Protein AF-A0A7V6H3V6-F1 (afdb_monomer)

Foldseek 3Di:
DDDDDDDDDDDDDDDDDDPPPPPPPPQPFDKDKFKFWQFQCLLAPQEDIDIDIDIDTDSDPPDDLFVVLVVNQVVCCVPWVFRSAFPGWDDPDQQEIETAGECPGCQNVPDDPDDTDFLNDDLDSSSVNQRSLVRSVCRSVRRGNHPWYAYHHPLAWRAGPCLVVVLQQQPSIGHRPDTDPGSNVRNVPSVPDDDDDDDDDDDPSVAFPDLDQLEGEDEPDPDDPPPWADSSNLQSLCCVQPVVVVDDPPDRSRPRWGKYFYQRDWDADPNAIWGWTWIDTNPDDSTWTWTFRGHPVWRWIWTDGPVGIHTRGHSVVVVVVPPPDD

pLDDT: mean 76.59, std 19.86, range [30.89, 98.56]

Sequence (326 aa):
MRMKKHVLPILLILIISLCVCVSAALTSIGTLNLTLCADFSGAFSGGAIEEKQITMPVENEPASQSLIAFALADGLSDWTGLDFTLNDVLFPNDESIIVDWSKDSTLIAGIDDREFKEGFRFYDAVSLNWFIMDSLLSTLKRNMEVTTVYYQSEGQPVTFPNPEDMATQGLPVLPIDQPYEGSVFFLSHAGGRGEDVLDSGDGDLMGGEQIAEGVFTNSLLTSDPGDNLTPFDAASGLYNLVLKDKLVSGTDYSKEQPIFITCVNVTAIEGKECYLLSISGVFNTKAWEYAVDYDLESQIVYLISDTGNQLVGSLLDLGKGNKISE

Structure (mmCIF, N/CA/C/O backbone):
data_AF-A0A7V6H3V6-F1
#
_entry.id   AF-A0A7V6H3V6-F1
#
loop_
_atom_site.group_PDB
_atom_site.id
_atom_site.type_symbol
_atom_site.label_atom_id
_atom_site.label_alt_id
_atom_site.label_comp_id
_atom_site.label_asym_id
_atom_site.label_entity_id
_atom_site.label_seq_id
_atom_site.pdbx_PDB_ins_code
_atom_site.Cartn_x
_atom_site.Cartn_y
_atom_site.Cartn_z
_atom_site.occupancy
_atom_site.B_iso_or_equiv
_atom_site.auth_seq_id
_atom_site.auth_comp_id
_atom_site.auth_asym_id
_atom_site.auth_atom_id
_atom_site.pdbx_PDB_model_num
ATOM 1 N N . MET A 1 1 ? -19.919 -75.109 68.162 1.00 37.97 1 MET A N 1
ATOM 2 C CA . MET A 1 1 ? -18.467 -75.384 68.281 1.00 37.97 1 MET A CA 1
ATOM 3 C C . MET A 1 1 ? -17.713 -74.391 67.395 1.00 37.97 1 MET A C 1
ATOM 5 O O . MET A 1 1 ? -18.161 -74.208 66.280 1.00 37.97 1 MET A O 1
ATOM 9 N N . ARG A 1 2 ? -16.651 -73.743 67.910 1.00 35.53 2 ARG A N 1
ATOM 10 C CA . ARG A 1 2 ? -15.619 -72.904 67.233 1.00 35.53 2 ARG A CA 1
ATOM 11 C C . ARG A 1 2 ? -15.996 -71.935 66.072 1.00 35.53 2 ARG A C 1
ATOM 13 O O . ARG A 1 2 ? -16.328 -72.343 64.972 1.00 35.53 2 ARG A O 1
ATOM 20 N N . MET A 1 3 ? -15.769 -70.640 66.346 1.00 31.02 3 MET A N 1
ATOM 21 C CA . MET A 1 3 ? -15.021 -69.610 65.566 1.00 31.02 3 MET A CA 1
ATOM 22 C C . MET A 1 3 ? -14.263 -70.081 64.291 1.00 31.02 3 MET A C 1
ATOM 24 O O . MET A 1 3 ? -13.756 -71.195 64.294 1.00 31.02 3 MET A O 1
ATOM 28 N N . LYS A 1 4 ? -13.987 -69.268 63.246 1.00 39.41 4 LYS A N 1
ATOM 29 C CA . LYS A 1 4 ? -13.965 -67.786 63.057 1.00 39.41 4 LYS A CA 1
ATOM 30 C C . LYS A 1 4 ? -13.871 -6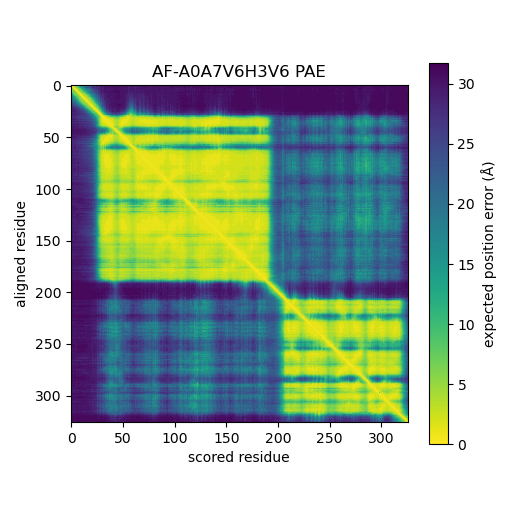7.447 61.538 1.00 39.41 4 LYS A C 1
ATOM 32 O O . LYS A 1 4 ? -13.323 -68.269 60.826 1.00 39.41 4 LYS A O 1
ATOM 37 N N . LYS A 1 5 ? -14.311 -66.230 61.138 1.00 46.06 5 LYS A N 1
ATOM 38 C CA . LYS A 1 5 ? -13.862 -65.290 60.048 1.00 46.06 5 LYS A CA 1
ATOM 39 C C . LYS A 1 5 ? -13.147 -65.867 58.794 1.00 46.06 5 LYS A C 1
ATOM 41 O O . LYS A 1 5 ? -12.274 -66.705 58.917 1.00 46.06 5 LYS A O 1
ATOM 46 N N . HIS A 1 6 ? -13.386 -65.409 57.562 1.00 42.34 6 HIS A N 1
ATOM 47 C CA . HIS A 1 6 ? -13.229 -64.058 56.963 1.00 42.34 6 HIS A CA 1
ATOM 48 C C . HIS A 1 6 ? -14.001 -64.046 55.598 1.00 42.34 6 HIS A C 1
ATOM 50 O O . HIS A 1 6 ? -14.291 -65.132 55.111 1.00 42.34 6 HIS A O 1
ATOM 56 N N . VAL A 1 7 ? -14.364 -62.959 54.885 1.00 37.62 7 VAL A N 1
ATOM 57 C CA . VAL A 1 7 ? -14.307 -61.480 55.050 1.00 37.62 7 VAL A CA 1
ATOM 58 C C . VAL A 1 7 ? -15.378 -60.816 54.134 1.00 37.62 7 VAL A C 1
ATOM 60 O O . VAL A 1 7 ? -15.992 -61.506 53.328 1.00 37.62 7 VAL A O 1
ATOM 63 N N . LEU A 1 8 ? -15.606 -59.498 54.247 1.00 38.00 8 LEU A N 1
ATOM 64 C CA . LEU A 1 8 ? -16.397 -58.640 53.329 1.00 38.00 8 LEU A CA 1
ATOM 65 C C . LEU A 1 8 ? -15.528 -57.405 52.967 1.00 38.00 8 LEU A C 1
ATOM 67 O O . LEU A 1 8 ? -14.731 -57.031 53.837 1.00 38.00 8 LEU A O 1
ATOM 71 N N . PRO A 1 9 ? -15.609 -56.781 51.765 1.00 47.34 9 PRO A N 1
ATOM 72 C CA . PRO A 1 9 ? -16.623 -55.732 51.498 1.00 47.34 9 PRO A CA 1
ATOM 73 C C . PRO A 1 9 ? -17.150 -55.663 50.021 1.00 47.34 9 PRO A C 1
ATOM 75 O O . PRO A 1 9 ? -16.504 -56.168 49.114 1.00 47.34 9 PRO A O 1
ATOM 78 N N . ILE A 1 10 ? -18.412 -55.251 49.777 1.00 42.31 10 ILE A N 1
ATOM 79 C CA . ILE A 1 10 ? -18.858 -53.947 49.183 1.00 42.31 10 ILE A CA 1
ATOM 80 C C . ILE A 1 10 ? -18.322 -53.724 47.740 1.00 42.31 10 ILE A C 1
ATOM 82 O O . ILE A 1 10 ? -17.119 -53.702 47.537 1.00 42.31 10 ILE A O 1
ATOM 86 N N . LEU A 1 11 ? -19.149 -53.562 46.694 1.00 34.12 11 LEU A N 1
ATOM 87 C CA . LEU A 1 11 ? -20.006 -52.384 46.480 1.00 34.12 11 LEU A CA 1
ATOM 88 C C . LEU A 1 11 ? -21.261 -52.674 45.634 1.00 34.12 11 LEU A C 1
ATOM 90 O O . LEU A 1 11 ? -21.186 -53.217 44.537 1.00 34.12 11 LEU A O 1
ATOM 94 N N . LEU A 1 12 ? -22.405 -52.213 46.137 1.00 41.78 12 LEU A N 1
ATOM 95 C CA . LEU A 1 12 ? -23.657 -52.028 45.406 1.00 41.78 12 LEU A CA 1
ATOM 96 C C . LEU A 1 12 ? -23.925 -50.522 45.372 1.00 41.78 12 LEU A C 1
ATOM 98 O O . LEU A 1 12 ? -23.833 -49.908 46.429 1.00 41.78 12 LEU A O 1
ATOM 102 N N . ILE A 1 13 ? -24.266 -49.947 44.215 1.00 47.94 13 ILE A N 1
ATOM 103 C CA . ILE A 1 13 ? -25.105 -48.740 44.095 1.00 47.94 13 ILE A CA 1
ATOM 104 C C . ILE A 1 13 ? -25.573 -48.587 42.642 1.00 47.94 13 ILE A C 1
ATOM 106 O O . ILE A 1 13 ? -24.802 -48.687 41.692 1.00 47.94 13 ILE A O 1
ATOM 110 N N . LEU A 1 14 ? -26.873 -48.347 42.513 1.00 42.00 14 LEU A N 1
ATOM 111 C CA . LEU A 1 14 ? -27.590 -48.004 41.295 1.00 42.00 14 LEU A CA 1
ATOM 112 C C . LEU A 1 14 ? -27.780 -46.482 41.296 1.00 42.00 14 LEU A C 1
ATOM 114 O O . LEU A 1 14 ? -28.333 -45.961 42.262 1.00 42.00 14 LEU A O 1
ATOM 118 N N . ILE A 1 15 ? -27.361 -45.775 40.242 1.00 49.91 15 ILE A N 1
ATOM 119 C CA . ILE A 1 15 ? -27.739 -44.368 40.037 1.00 49.91 15 ILE A CA 1
ATOM 120 C C . ILE A 1 15 ? -28.355 -44.197 38.654 1.00 49.91 15 ILE A C 1
ATOM 122 O O . ILE A 1 15 ? -27.778 -44.537 37.624 1.00 49.91 15 ILE A O 1
ATOM 126 N N . ILE A 1 16 ? -29.566 -43.660 38.691 1.00 44.28 16 ILE A N 1
ATOM 127 C CA . ILE A 1 16 ? -30.393 -43.254 37.565 1.00 44.28 16 ILE A CA 1
ATOM 128 C C . ILE A 1 16 ? -29.688 -42.083 36.875 1.00 44.28 16 ILE A C 1
ATOM 130 O O . ILE A 1 16 ? -29.533 -41.022 37.479 1.00 44.28 16 ILE A O 1
ATOM 134 N N . SER A 1 17 ? -29.261 -42.257 35.623 1.00 40.62 17 SER A N 1
ATOM 135 C CA . SER A 1 17 ? -28.809 -41.125 34.813 1.00 40.62 17 SER A CA 1
ATOM 136 C C . SER A 1 17 ? -30.033 -40.282 34.462 1.00 40.62 17 SER A C 1
ATOM 138 O O . SER A 1 17 ? -30.937 -40.753 33.769 1.00 40.62 17 SER A O 1
ATOM 140 N N . LEU A 1 18 ? -30.108 -39.065 35.006 1.00 40.81 18 LEU A N 1
ATOM 141 C CA . LEU A 1 18 ? -31.170 -38.131 34.656 1.00 40.81 18 LEU A CA 1
ATOM 142 C C . LEU A 1 18 ? -31.050 -37.768 33.173 1.00 40.81 18 LEU A C 1
ATOM 144 O O . LEU A 1 18 ? -29.992 -37.322 32.729 1.00 40.81 18 LEU A O 1
ATOM 148 N N . CYS A 1 19 ? -32.178 -37.801 32.461 1.00 37.25 19 CYS A N 1
ATOM 149 C CA . CYS A 1 19 ? -32.398 -36.895 31.340 1.00 37.25 19 CYS A CA 1
ATOM 150 C C . CYS A 1 19 ? -32.406 -35.454 31.869 1.00 37.25 19 CYS A C 1
ATOM 152 O O . CYS A 1 19 ? -33.461 -34.852 32.063 1.00 37.25 19 CYS A O 1
ATOM 154 N N . VAL A 1 20 ? -31.221 -34.895 32.109 1.00 36.75 20 VAL A N 1
ATOM 155 C CA . VAL A 1 20 ? -31.057 -33.449 32.072 1.00 36.75 20 VAL A CA 1
ATOM 156 C C . VAL A 1 20 ? -31.153 -33.089 30.601 1.00 36.75 20 VAL A C 1
ATOM 158 O O . VAL A 1 20 ? -30.226 -33.333 29.831 1.00 36.75 20 VAL A O 1
ATOM 161 N N . CYS A 1 21 ? -32.294 -32.526 30.209 1.00 37.41 21 CYS A N 1
ATOM 162 C CA . CYS A 1 21 ? -32.370 -31.730 28.998 1.00 37.41 21 CYS A CA 1
ATOM 163 C C . CYS A 1 21 ? -31.460 -30.519 29.216 1.00 37.41 21 CYS A C 1
ATOM 165 O O . CYS A 1 21 ? -31.914 -29.465 29.658 1.00 37.41 21 CYS A O 1
ATOM 167 N N . VAL A 1 22 ? -30.161 -30.691 28.960 1.00 38.91 22 VAL A N 1
ATOM 168 C CA . VAL A 1 22 ? -29.280 -29.561 28.707 1.00 38.91 22 VAL A CA 1
ATOM 169 C C . VAL A 1 22 ? -29.825 -28.964 27.429 1.00 38.91 22 VAL A C 1
ATOM 171 O O . VAL A 1 22 ? -29.617 -29.500 26.342 1.00 38.91 22 VAL A O 1
ATOM 174 N N . SER A 1 23 ? -30.600 -27.895 27.587 1.00 40.56 23 SER A N 1
ATOM 175 C CA . SER A 1 23 ? -30.906 -26.994 26.498 1.00 40.56 23 SER A CA 1
ATOM 176 C C . SER A 1 23 ? -29.567 -26.593 25.904 1.00 40.56 23 SER A C 1
ATOM 178 O O . SER A 1 23 ? -28.849 -25.781 26.488 1.00 40.56 23 SER A O 1
ATOM 180 N N . ALA A 1 24 ? -29.225 -27.180 24.759 1.00 37.75 24 ALA A N 1
ATOM 181 C CA . ALA A 1 24 ? -28.321 -26.542 23.834 1.00 37.75 24 ALA A CA 1
ATOM 182 C C . ALA A 1 24 ? -29.026 -25.243 23.448 1.00 37.75 24 ALA A C 1
ATOM 184 O O . ALA A 1 24 ? -29.863 -25.213 22.546 1.00 37.75 24 ALA A O 1
ATOM 185 N N . ALA A 1 25 ? -28.751 -24.186 24.212 1.00 39.94 25 ALA A N 1
ATOM 186 C CA . ALA A 1 25 ? -28.879 -22.850 23.696 1.00 39.94 25 ALA A CA 1
ATOM 187 C C . ALA A 1 25 ? -27.997 -22.858 22.453 1.00 39.94 25 ALA A C 1
ATOM 189 O O . ALA A 1 25 ? -26.774 -22.927 22.564 1.00 39.94 25 ALA A O 1
ATOM 190 N N . LEU A 1 26 ? -28.629 -22.884 21.277 1.00 39.50 26 LEU A N 1
ATOM 191 C CA . LEU A 1 26 ? -27.963 -22.393 20.090 1.00 39.50 26 LEU A CA 1
ATOM 192 C C . LEU A 1 26 ? -27.611 -20.954 20.449 1.00 39.50 26 LEU A C 1
ATOM 194 O O . LEU A 1 26 ? -28.493 -20.094 20.489 1.00 39.50 26 LEU A O 1
ATOM 198 N N . THR A 1 27 ? -26.343 -20.719 20.779 1.00 46.56 27 THR A N 1
ATOM 199 C CA . THR A 1 27 ? -25.765 -19.396 20.630 1.00 46.56 27 THR A CA 1
ATOM 200 C C . THR A 1 27 ? -26.068 -19.004 19.195 1.00 46.56 27 THR A C 1
ATOM 202 O O . THR A 1 27 ? -25.685 -19.694 18.248 1.00 46.56 27 THR A O 1
ATOM 205 N N . SER A 1 28 ? -26.886 -17.966 19.043 1.00 46.38 28 SER A N 1
ATOM 206 C CA . SER A 1 28 ? -27.110 -17.358 17.744 1.00 46.38 28 SER A CA 1
ATOM 207 C C . SER A 1 28 ? -25.763 -16.798 17.330 1.00 46.38 28 SER A C 1
ATOM 209 O O . SER A 1 28 ? -25.375 -15.753 17.841 1.00 46.38 28 SER A O 1
ATOM 211 N N . ILE A 1 29 ? -25.036 -17.526 16.479 1.00 59.72 29 ILE A N 1
ATOM 212 C CA . ILE A 1 29 ? -23.793 -17.035 15.892 1.00 59.72 29 ILE A CA 1
ATOM 213 C C . ILE A 1 29 ? -24.195 -15.823 15.058 1.00 59.72 29 ILE A C 1
ATOM 215 O O . ILE A 1 29 ? -24.782 -15.967 13.983 1.00 59.72 29 ILE A O 1
ATOM 21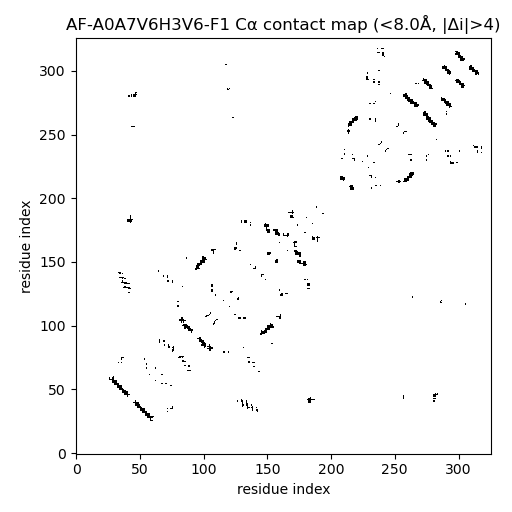9 N N . GLY A 1 30 ? -23.951 -14.638 15.611 1.00 76.50 30 GLY A N 1
ATOM 220 C CA . GLY A 1 30 ? -24.086 -13.389 14.887 1.00 76.50 30 GLY A CA 1
ATOM 221 C C . GLY A 1 30 ? -23.039 -13.349 13.781 1.00 76.50 30 GLY A C 1
ATOM 222 O O . GLY A 1 30 ? -22.012 -14.029 13.841 1.00 76.50 30 GLY A O 1
ATOM 223 N N . THR A 1 31 ? -23.287 -12.553 12.753 1.00 87.31 31 THR A N 1
ATOM 224 C CA . THR A 1 31 ? -22.321 -12.340 11.674 1.00 87.31 31 THR A CA 1
ATOM 225 C C . THR A 1 31 ? -22.177 -10.853 11.444 1.00 87.31 31 THR A C 1
ATOM 227 O O . THR A 1 31 ? -23.148 -10.199 11.059 1.00 87.31 31 THR A O 1
ATOM 230 N N . LEU A 1 32 ? -20.976 -10.331 11.667 1.00 90.88 32 LEU A N 1
ATOM 231 C CA . LEU A 1 32 ? -20.648 -8.942 11.385 1.00 90.88 32 LEU A CA 1
ATOM 232 C C . LEU A 1 32 ? -20.067 -8.855 9.973 1.00 90.88 32 LEU A C 1
ATOM 234 O O . LEU A 1 32 ? -19.110 -9.560 9.656 1.00 90.88 32 LEU A O 1
ATOM 238 N N . ASN A 1 33 ? -20.647 -8.006 9.127 1.00 94.31 33 ASN A N 1
ATOM 239 C CA . ASN A 1 33 ? -20.065 -7.691 7.824 1.00 94.31 33 ASN A CA 1
ATOM 240 C C . ASN A 1 33 ? -19.056 -6.559 7.997 1.00 94.31 33 ASN A C 1
ATOM 242 O O . ASN A 1 33 ? -19.368 -5.557 8.639 1.00 94.31 33 ASN A O 1
ATOM 246 N N . LEU A 1 34 ? -17.869 -6.744 7.431 1.00 97.00 34 LEU A N 1
ATOM 247 C CA . LEU A 1 34 ? -16.740 -5.832 7.539 1.00 97.00 34 LEU A CA 1
ATOM 248 C C . LEU A 1 34 ? -16.197 -5.509 6.142 1.00 97.00 34 LEU A C 1
ATOM 250 O O . LEU A 1 34 ? -16.163 -6.369 5.263 1.00 97.00 34 LEU A O 1
ATOM 254 N N . THR A 1 35 ? -15.754 -4.272 5.949 1.00 98.00 35 THR A N 1
ATOM 255 C CA . THR A 1 35 ? -15.224 -3.739 4.688 1.00 98.00 35 THR A CA 1
ATOM 256 C C . THR A 1 35 ? -13.712 -3.601 4.783 1.00 98.00 35 THR A C 1
ATOM 258 O O . THR A 1 35 ? -13.223 -2.707 5.463 1.00 98.00 35 THR A O 1
ATOM 261 N N . LEU A 1 36 ? -12.963 -4.460 4.105 1.00 98.31 36 LEU A N 1
ATOM 262 C CA . LEU A 1 36 ? -11.526 -4.274 3.928 1.00 98.31 36 LEU A CA 1
ATOM 263 C C . LEU A 1 36 ? -11.279 -3.219 2.848 1.00 98.31 36 LEU A C 1
ATOM 265 O O . LEU A 1 36 ? -11.956 -3.243 1.819 1.00 98.31 36 LEU A O 1
ATOM 269 N N . CYS A 1 37 ? -10.291 -2.357 3.059 1.00 96.31 37 CYS A N 1
ATOM 270 C CA . CYS A 1 37 ? -9.842 -1.339 2.115 1.00 96.31 37 CYS A CA 1
ATOM 271 C C . CYS A 1 37 ? -8.389 -1.632 1.720 1.00 96.31 37 CYS A C 1
ATOM 273 O O . CYS A 1 37 ? -7.517 -1.648 2.584 1.00 96.31 37 CYS A O 1
ATOM 275 N N . ALA A 1 38 ? -8.137 -1.857 0.432 1.00 92.31 38 ALA A N 1
ATOM 276 C CA . ALA A 1 38 ? -6.794 -1.869 -0.137 1.00 92.31 38 ALA A CA 1
ATOM 277 C C . ALA A 1 38 ? -6.531 -0.481 -0.725 1.00 92.31 38 ALA A C 1
ATOM 279 O O . ALA A 1 38 ? -7.166 -0.089 -1.706 1.00 92.31 38 ALA A O 1
ATOM 280 N N . ASP A 1 39 ? -5.656 0.276 -0.072 1.00 88.75 39 ASP A N 1
ATOM 281 C CA . ASP A 1 39 ? -5.467 1.703 -0.305 1.00 88.75 39 ASP A CA 1
ATOM 282 C C . ASP A 1 39 ? -4.180 1.954 -1.098 1.00 88.75 39 ASP A C 1
ATOM 284 O O . ASP A 1 39 ? -3.069 1.900 -0.573 1.00 88.75 39 ASP A O 1
ATOM 288 N N . PHE A 1 40 ? -4.340 2.207 -2.396 1.00 80.44 40 PHE A N 1
ATOM 289 C CA . PHE A 1 40 ? -3.254 2.527 -3.318 1.00 80.44 40 PHE A CA 1
ATOM 290 C C . PHE A 1 40 ? -3.076 4.047 -3.483 1.00 80.44 40 PHE A C 1
ATOM 292 O O . PHE A 1 40 ? -2.575 4.494 -4.516 1.00 80.44 40 PHE A O 1
ATOM 299 N N . SER A 1 41 ? -3.505 4.862 -2.506 1.00 71.88 41 SER A N 1
ATOM 300 C CA . SER A 1 41 ? -3.259 6.312 -2.519 1.00 71.88 41 SER A CA 1
ATOM 301 C C . SER A 1 41 ? -1.769 6.634 -2.586 1.00 71.88 41 SER A C 1
ATOM 303 O O . SER A 1 41 ? -1.381 7.467 -3.403 1.00 71.88 41 SER A O 1
ATOM 305 N N . GLY A 1 42 ? -0.925 5.942 -1.810 1.00 61.09 42 GLY A N 1
ATOM 306 C CA . GLY A 1 42 ? 0.534 5.966 -1.978 1.00 61.09 42 GLY A CA 1
ATOM 307 C C . GLY A 1 42 ? 1.119 7.381 -1.953 1.00 61.09 42 GLY A C 1
ATOM 308 O O . GLY A 1 42 ? 1.954 7.719 -2.785 1.00 61.09 42 GLY A O 1
ATOM 309 N N . ALA A 1 43 ? 0.628 8.205 -1.026 1.00 58.03 43 ALA A N 1
ATOM 310 C CA . ALA A 1 43 ? 0.877 9.635 -0.864 1.00 58.03 43 ALA A CA 1
ATOM 311 C C . ALA A 1 43 ? 0.212 10.601 -1.874 1.00 58.03 43 ALA A C 1
ATOM 313 O O . ALA A 1 43 ? 0.430 11.811 -1.794 1.00 58.03 43 ALA A O 1
ATOM 314 N N . PHE A 1 44 ? -0.693 10.123 -2.736 1.00 55.22 44 PHE A N 1
ATOM 315 C CA . PHE A 1 44 ? -1.488 10.944 -3.660 1.00 55.22 44 PHE A CA 1
ATOM 316 C C . PHE A 1 44 ? -2.983 10.957 -3.305 1.00 55.22 44 PHE A C 1
ATOM 318 O O . PHE A 1 44 ? -3.633 9.920 -3.194 1.00 55.22 44 PHE A O 1
ATOM 325 N N . SER A 1 45 ? -3.577 12.153 -3.234 1.00 47.81 45 SER A N 1
ATOM 326 C CA . SER A 1 45 ? -4.987 12.387 -2.855 1.00 47.81 45 SER A CA 1
ATOM 327 C C . SER A 1 45 ? -6.045 11.858 -3.843 1.00 47.81 45 SER A C 1
ATOM 329 O O . SER A 1 45 ? -7.240 12.049 -3.619 1.00 47.81 45 SER A O 1
ATOM 331 N N . GLY A 1 46 ? -5.623 11.220 -4.939 1.00 47.66 46 GLY A N 1
ATOM 332 C CA . GLY A 1 46 ? -6.488 10.659 -5.982 1.00 47.66 46 GLY A CA 1
ATOM 333 C C . GLY A 1 46 ? -6.230 9.188 -6.316 1.00 47.66 46 GLY A C 1
ATOM 334 O O . GLY A 1 46 ? -6.782 8.708 -7.306 1.00 47.66 46 GLY A O 1
ATOM 335 N N . GLY A 1 47 ? -5.384 8.477 -5.560 1.00 55.22 47 GLY A N 1
ATOM 336 C CA . GLY A 1 47 ? -5.166 7.045 -5.795 1.00 55.22 47 GLY A CA 1
ATOM 337 C C . GLY A 1 47 ? -6.378 6.186 -5.412 1.00 55.22 47 GLY A C 1
ATOM 338 O O . GLY A 1 47 ? -7.327 6.643 -4.771 1.00 55.22 47 GLY A O 1
ATOM 339 N N . ALA A 1 48 ? -6.382 4.939 -5.878 1.00 69.19 48 ALA A N 1
ATOM 340 C CA . ALA A 1 48 ? -7.553 4.075 -5.790 1.00 69.19 48 ALA A CA 1
ATOM 341 C C . ALA A 1 48 ? -7.653 3.363 -4.436 1.00 69.19 48 ALA A C 1
ATOM 343 O O . ALA A 1 48 ? -6.691 2.751 -3.980 1.00 69.19 48 ALA A O 1
ATOM 344 N N . ILE A 1 49 ? -8.853 3.363 -3.853 1.00 82.56 49 ILE A N 1
ATOM 345 C CA . ILE A 1 49 ? -9.213 2.458 -2.759 1.00 82.56 49 ILE A CA 1
ATOM 346 C C . ILE A 1 49 ? -10.083 1.350 -3.353 1.00 82.56 49 ILE A C 1
ATOM 348 O O . ILE A 1 49 ? -11.191 1.612 -3.829 1.00 82.56 49 ILE A O 1
ATOM 352 N N . GLU A 1 50 ? -9.587 0.115 -3.338 1.00 87.50 50 GLU A N 1
ATOM 353 C CA . GLU A 1 50 ? -10.410 -1.064 -3.612 1.00 87.50 50 GLU A CA 1
ATOM 354 C C . GLU A 1 50 ? -11.061 -1.547 -2.310 1.00 87.50 50 GLU A C 1
ATOM 356 O O . GLU A 1 50 ? -10.447 -1.510 -1.243 1.00 87.50 50 GLU A O 1
ATOM 361 N N . GLU A 1 51 ? -12.303 -2.037 -2.380 1.00 93.75 51 GLU A N 1
ATOM 362 C CA . GLU A 1 51 ? -13.037 -2.519 -1.204 1.00 93.75 51 GLU A CA 1
ATOM 363 C C . GLU A 1 51 ? -13.482 -3.974 -1.350 1.00 93.75 51 GLU A C 1
ATOM 365 O O . GLU A 1 51 ? -14.025 -4.382 -2.381 1.00 93.75 51 GLU A O 1
ATOM 370 N N . LYS A 1 52 ? -13.325 -4.751 -0.275 1.00 94.88 52 LYS A N 1
ATOM 371 C CA . LYS A 1 52 ? -13.740 -6.154 -0.205 1.00 94.88 52 LYS A CA 1
ATOM 372 C C . LYS A 1 52 ? -14.531 -6.419 1.068 1.00 94.88 52 LYS A C 1
ATOM 374 O O . LYS A 1 52 ? -14.049 -6.200 2.173 1.00 94.88 52 LYS A O 1
ATOM 379 N N . GLN A 1 53 ? -15.741 -6.946 0.913 1.00 97.44 53 GLN A N 1
ATOM 380 C CA . GLN A 1 53 ? -16.554 -7.382 2.046 1.00 97.44 53 GLN A CA 1
ATOM 381 C C . GLN A 1 53 ? -16.061 -8.735 2.576 1.00 97.44 53 GLN A C 1
ATOM 383 O O . GLN A 1 53 ? -15.845 -9.668 1.798 1.00 97.44 53 GLN A O 1
ATOM 388 N N . ILE A 1 54 ? -15.942 -8.848 3.896 1.00 95.81 54 ILE A N 1
ATOM 389 C CA . ILE A 1 54 ? -15.760 -10.106 4.626 1.00 95.81 54 ILE A CA 1
ATOM 390 C C . ILE A 1 54 ? -16.838 -10.244 5.705 1.00 95.81 54 ILE A C 1
ATOM 392 O O . ILE A 1 54 ? -17.530 -9.284 6.049 1.00 95.81 54 ILE A O 1
ATOM 396 N N . THR A 1 55 ? -16.968 -11.444 6.264 1.00 93.88 55 THR A N 1
ATOM 397 C CA . THR A 1 55 ? -17.929 -11.729 7.330 1.00 93.88 55 THR A CA 1
ATOM 398 C C . THR A 1 55 ? -17.208 -12.378 8.504 1.00 93.88 55 THR A C 1
ATOM 400 O O . THR A 1 55 ? -16.652 -13.465 8.364 1.00 93.88 55 THR A O 1
ATOM 403 N N . MET A 1 56 ? -17.248 -11.728 9.667 1.00 91.19 56 MET A N 1
ATOM 404 C CA . MET A 1 56 ? -16.700 -12.248 10.918 1.00 91.19 56 MET A CA 1
ATOM 405 C C . MET A 1 56 ? -17.805 -12.961 11.722 1.00 91.19 56 MET A C 1
ATOM 407 O O . MET A 1 56 ? -18.866 -12.364 11.947 1.00 91.19 56 MET A O 1
ATOM 411 N N . PRO A 1 57 ? -17.600 -14.212 12.177 1.00 87.31 57 PRO A N 1
ATOM 412 C CA . PRO A 1 57 ? -18.517 -14.869 13.102 1.00 87.31 57 PRO A CA 1
ATOM 413 C C . PRO A 1 57 ? -18.409 -14.246 14.501 1.00 87.31 57 PRO A C 1
ATOM 415 O O . PRO A 1 57 ? -17.3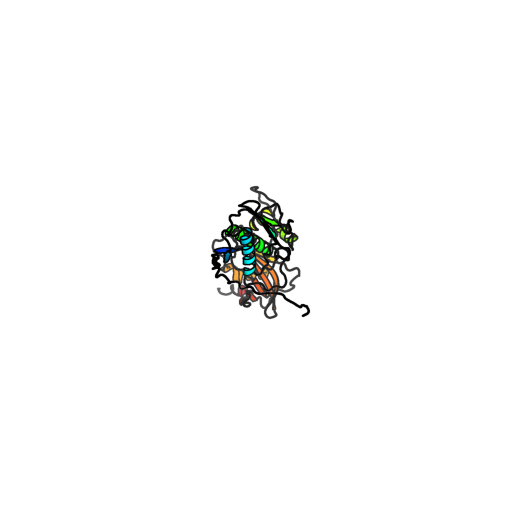18 -13.957 14.986 1.00 87.31 57 PRO A O 1
ATOM 418 N N . VAL A 1 58 ? -19.547 -14.065 15.167 1.00 86.25 58 VAL A N 1
ATOM 419 C CA . VAL A 1 58 ? -19.651 -13.434 16.486 1.00 86.25 58 VAL A CA 1
ATOM 420 C C . VAL A 1 58 ? -20.320 -14.405 17.455 1.00 86.25 58 VAL A C 1
ATOM 422 O O . VAL A 1 58 ? -21.489 -14.753 17.294 1.00 86.25 58 VAL A O 1
ATOM 425 N N . GLU A 1 59 ? -19.586 -14.847 18.479 1.00 78.50 59 GLU A N 1
ATOM 426 C CA . GLU A 1 59 ? -20.127 -15.756 19.503 1.00 78.50 59 GLU A CA 1
ATOM 427 C C . GLU A 1 59 ? -21.040 -15.048 20.519 1.00 78.50 59 GLU A C 1
ATOM 429 O O . GLU A 1 59 ? -21.957 -15.669 21.055 1.00 78.50 59 GLU A O 1
ATOM 434 N N . ASN A 1 60 ? -20.794 -13.758 20.786 1.00 74.62 60 ASN A N 1
ATOM 435 C CA . ASN A 1 60 ? -21.559 -12.923 21.714 1.00 74.62 60 ASN A CA 1
ATOM 436 C C . ASN A 1 60 ? -21.667 -11.493 21.165 1.00 74.62 60 ASN A C 1
ATOM 438 O O . ASN A 1 60 ? -20.652 -10.908 20.792 1.00 74.62 60 ASN A O 1
ATOM 442 N N . GLU A 1 61 ? -22.871 -10.917 21.146 1.00 73.69 61 GLU A N 1
ATOM 443 C CA . GLU A 1 61 ? -23.088 -9.522 20.742 1.00 73.69 61 GLU A CA 1
ATOM 444 C C . GLU A 1 61 ? -23.104 -8.569 21.959 1.00 73.69 61 GLU A C 1
ATOM 446 O O . GLU A 1 61 ? -23.734 -8.896 22.971 1.00 73.69 61 GLU A O 1
ATOM 451 N N . PRO A 1 62 ? -22.484 -7.374 21.869 1.00 77.19 62 PRO A N 1
ATOM 452 C CA . PRO A 1 62 ? -21.618 -6.913 20.780 1.00 77.19 62 PRO A CA 1
ATOM 453 C C . PRO A 1 62 ? -20.236 -7.591 20.812 1.00 77.19 62 PRO A C 1
ATOM 455 O O . PRO A 1 62 ? -19.713 -7.905 21.883 1.00 77.19 62 PRO A O 1
ATOM 458 N N . ALA A 1 63 ? -19.623 -7.769 19.638 1.00 84.00 63 ALA A N 1
ATOM 459 C CA . ALA A 1 63 ? -18.218 -8.167 19.543 1.00 84.00 63 ALA A CA 1
ATOM 460 C C . ALA A 1 63 ? -17.310 -7.082 20.154 1.00 84.00 63 ALA A C 1
ATOM 462 O O . ALA A 1 63 ? -17.623 -5.892 20.075 1.00 84.00 63 ALA A O 1
ATOM 463 N N . SER A 1 64 ? -16.178 -7.468 20.751 1.00 91.25 64 SER A N 1
ATOM 464 C CA . SER A 1 64 ? -15.216 -6.487 21.266 1.00 91.25 64 SER A CA 1
ATOM 465 C C . SER A 1 64 ? -14.506 -5.759 20.121 1.00 91.25 64 SER A C 1
ATOM 467 O O . SER A 1 64 ? -14.188 -6.357 19.092 1.00 91.25 64 SER A O 1
ATOM 469 N N . GLN A 1 65 ? -14.213 -4.470 20.316 1.00 93.75 65 GLN A N 1
ATOM 470 C CA . GLN A 1 65 ? -13.498 -3.651 19.330 1.00 93.75 65 GLN A CA 1
ATOM 471 C C . GLN A 1 65 ? -12.139 -4.262 18.952 1.00 93.75 65 GLN A C 1
ATOM 473 O O . GLN A 1 65 ? -11.809 -4.315 17.772 1.00 93.75 65 GLN A O 1
ATOM 478 N N . SER A 1 66 ? -11.398 -4.815 19.921 1.00 95.44 66 SER A N 1
ATOM 479 C CA . SER A 1 66 ? -10.134 -5.510 19.650 1.00 95.44 66 SER A CA 1
ATOM 480 C C . SER A 1 66 ? -10.312 -6.718 18.724 1.00 95.44 66 SER A C 1
ATOM 482 O O . SER A 1 66 ? -9.543 -6.869 17.783 1.00 95.44 66 SER A O 1
ATOM 484 N N . LEU A 1 67 ? -11.345 -7.548 18.933 1.00 95.06 67 LEU A N 1
ATOM 485 C CA . LEU A 1 67 ? -11.617 -8.707 18.071 1.00 95.06 67 LEU A CA 1
ATOM 486 C C . LEU A 1 67 ? -11.941 -8.278 16.633 1.00 95.06 67 LEU A C 1
ATOM 488 O O . LEU A 1 67 ? -11.478 -8.916 15.691 1.00 95.06 67 LEU A O 1
ATOM 492 N N . ILE A 1 68 ? -12.692 -7.184 16.469 1.00 95.88 68 ILE A N 1
ATOM 493 C CA . ILE A 1 68 ? -12.974 -6.594 15.154 1.00 95.88 68 ILE A CA 1
ATOM 494 C C . ILE A 1 68 ? -11.669 -6.132 14.493 1.00 95.88 68 ILE A C 1
ATOM 496 O O . ILE A 1 68 ? -11.411 -6.504 13.354 1.00 95.88 68 ILE A O 1
ATOM 500 N N . ALA A 1 69 ? -10.827 -5.373 15.198 1.00 97.56 69 ALA A N 1
ATOM 501 C CA . ALA A 1 69 ? -9.571 -4.858 14.651 1.00 97.56 69 ALA A CA 1
ATOM 502 C C . ALA A 1 69 ? -8.591 -5.975 14.234 1.00 97.56 69 ALA A C 1
ATOM 504 O O . ALA A 1 69 ? -8.012 -5.889 13.152 1.00 97.56 69 ALA A O 1
ATOM 505 N N . PHE A 1 70 ? -8.468 -7.053 15.020 1.00 97.88 70 PHE A N 1
ATOM 506 C CA . PHE A 1 70 ? -7.696 -8.235 14.613 1.00 97.88 70 PHE A CA 1
ATOM 507 C C . PHE A 1 70 ? 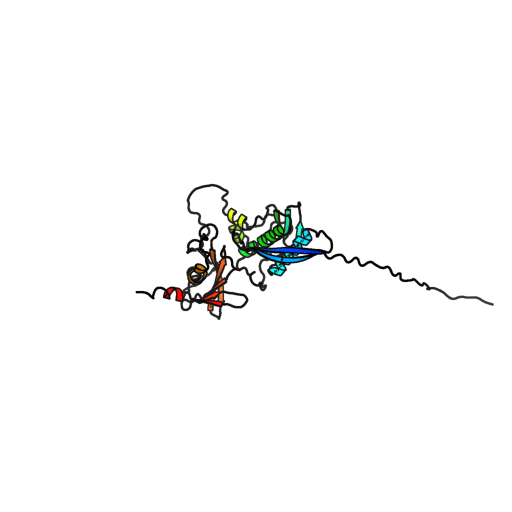-8.285 -8.906 13.364 1.00 97.88 70 PHE A C 1
ATOM 509 O O . PHE A 1 70 ? -7.559 -9.131 12.404 1.00 97.88 70 PHE A O 1
ATOM 516 N N . ALA A 1 71 ? -9.600 -9.142 13.311 1.00 97.06 71 ALA A N 1
ATOM 517 C CA . ALA A 1 71 ? -10.236 -9.766 12.146 1.00 97.06 71 ALA A CA 1
ATOM 518 C C . ALA A 1 71 ? -10.146 -8.916 10.862 1.00 97.06 71 ALA A C 1
ATOM 520 O O . ALA A 1 71 ? -10.147 -9.459 9.756 1.00 97.06 71 ALA A O 1
ATOM 521 N N . LEU A 1 72 ? -10.061 -7.587 10.990 1.00 98.56 72 LEU A N 1
ATOM 522 C CA . LEU A 1 72 ? -9.784 -6.679 9.875 1.00 98.56 72 LEU A CA 1
ATOM 523 C C . LEU A 1 72 ? -8.344 -6.835 9.364 1.00 98.56 72 LEU A C 1
ATOM 525 O O . LEU A 1 72 ? -8.137 -6.909 8.154 1.00 98.56 72 LEU A O 1
ATOM 529 N N . ALA A 1 73 ? -7.365 -6.928 10.265 1.00 98.56 73 ALA A N 1
ATOM 530 C CA . ALA A 1 73 ? -5.958 -7.123 9.920 1.00 98.56 73 ALA A CA 1
ATOM 531 C C . ALA A 1 73 ? -5.690 -8.524 9.325 1.00 98.56 73 ALA A C 1
ATOM 533 O O . ALA A 1 73 ? -5.078 -8.647 8.261 1.00 98.56 73 ALA A O 1
ATOM 534 N N . ASP A 1 74 ? -6.252 -9.577 9.925 1.00 98.19 74 ASP A N 1
ATOM 535 C CA . ASP A 1 74 ? -6.248 -10.935 9.367 1.00 98.19 74 ASP A CA 1
ATOM 536 C C . ASP A 1 74 ? -6.896 -10.948 7.972 1.00 98.19 74 ASP A C 1
ATOM 538 O O . ASP A 1 74 ? -6.342 -11.498 7.021 1.00 98.19 74 ASP A O 1
ATOM 542 N N . GLY A 1 75 ? -8.035 -10.263 7.810 1.00 97.88 75 GLY A N 1
ATOM 543 C CA . GLY A 1 75 ? -8.733 -10.132 6.532 1.00 97.88 75 GLY A CA 1
ATOM 544 C C . GLY A 1 75 ? -7.912 -9.431 5.444 1.00 97.88 75 GLY A C 1
ATOM 545 O O . GLY A 1 75 ? -7.920 -9.876 4.290 1.00 97.88 75 GLY A O 1
ATOM 546 N N . LEU A 1 76 ? -7.186 -8.361 5.792 1.00 98.19 76 LEU A N 1
ATOM 547 C CA . LEU A 1 76 ? -6.238 -7.698 4.888 1.00 98.19 76 LEU A CA 1
ATOM 548 C C . LEU A 1 76 ? -5.099 -8.643 4.491 1.00 98.19 76 LEU A C 1
ATOM 550 O O . LEU A 1 76 ? -4.745 -8.698 3.312 1.00 98.19 76 LEU A O 1
ATOM 554 N N . SER A 1 77 ? -4.590 -9.450 5.422 1.00 97.31 77 SER A N 1
ATOM 555 C CA . SER A 1 77 ? -3.540 -10.440 5.143 1.00 97.31 77 SER A CA 1
ATOM 556 C C . SER A 1 77 ? -4.029 -11.549 4.198 1.00 97.31 77 SER A C 1
ATOM 558 O O . SER A 1 77 ? -3.423 -11.844 3.159 1.00 97.31 77 SER A O 1
ATOM 560 N N . ASP A 1 78 ? -5.212 -12.097 4.476 1.00 96.00 78 ASP A N 1
ATOM 561 C CA . ASP A 1 78 ? -5.885 -13.092 3.639 1.00 96.00 78 ASP A CA 1
ATOM 562 C C . ASP A 1 78 ? -6.207 -12.564 2.235 1.00 96.00 78 ASP A C 1
ATOM 564 O O . ASP A 1 78 ? -6.173 -13.321 1.257 1.00 96.00 78 ASP A O 1
ATOM 568 N N . TRP A 1 79 ? -6.488 -11.268 2.090 1.00 94.94 79 TRP A N 1
ATOM 569 C CA . TRP A 1 79 ? -6.727 -10.657 0.786 1.00 94.94 79 TRP A CA 1
ATOM 570 C C . TRP A 1 79 ? -5.432 -10.371 0.018 1.00 94.94 79 TRP A C 1
ATOM 572 O O . TRP A 1 79 ? -5.311 -10.816 -1.122 1.00 94.94 79 TRP A O 1
ATOM 582 N N . THR A 1 80 ? -4.476 -9.680 0.636 1.00 93.19 80 THR A N 1
ATOM 583 C CA . THR A 1 80 ? -3.292 -9.117 -0.038 1.00 93.19 80 THR A CA 1
ATOM 584 C C . THR A 1 80 ? -2.121 -10.097 -0.137 1.00 93.19 80 THR A C 1
ATOM 586 O O . THR A 1 80 ? -1.391 -10.088 -1.122 1.00 93.19 80 THR A O 1
ATOM 589 N N . GLY A 1 81 ? -1.959 -10.996 0.843 1.00 92.88 81 GLY A N 1
ATOM 590 C CA . GLY A 1 81 ? -0.765 -11.846 0.974 1.00 92.88 81 GLY A CA 1
ATOM 591 C C . GLY A 1 81 ? 0.427 -11.157 1.652 1.00 92.88 81 GLY A C 1
ATOM 592 O O . GLY A 1 81 ? 1.502 -11.751 1.737 1.00 92.88 81 GLY A O 1
ATOM 593 N N . LEU A 1 82 ? 0.237 -9.929 2.139 1.00 95.06 82 LEU A N 1
ATOM 594 C CA . LEU A 1 82 ? 1.162 -9.228 3.027 1.00 95.06 82 LEU A CA 1
ATOM 595 C C . LEU A 1 82 ? 0.733 -9.477 4.477 1.00 95.06 82 LEU A C 1
ATOM 597 O O . LEU A 1 82 ? -0.457 -9.618 4.743 1.00 95.06 82 LEU A O 1
ATOM 601 N N . ASP A 1 83 ? 1.668 -9.505 5.418 1.00 96.56 83 ASP A N 1
ATOM 602 C CA . ASP A 1 83 ? 1.367 -9.852 6.807 1.00 96.56 83 ASP A CA 1
ATOM 603 C C . ASP A 1 83 ? 1.012 -8.596 7.607 1.00 96.56 83 ASP A C 1
ATOM 605 O O . ASP A 1 83 ? 1.895 -7.867 8.071 1.00 96.56 83 ASP A O 1
ATOM 609 N N . PHE A 1 84 ? -0.285 -8.355 7.816 1.00 98.00 84 PHE A N 1
ATOM 610 C CA . PHE A 1 84 ? -0.794 -7.296 8.695 1.00 98.00 84 PHE A CA 1
ATOM 611 C C . PHE A 1 84 ? -0.796 -7.750 10.171 1.00 98.00 84 PHE A C 1
ATOM 613 O O . PHE A 1 84 ? -1.755 -7.543 10.909 1.00 98.00 84 PHE A O 1
ATOM 620 N N . THR A 1 85 ? 0.270 -8.420 10.613 1.00 97.12 85 THR A N 1
ATOM 621 C CA . THR A 1 85 ? 0.327 -9.075 11.928 1.00 97.12 85 THR A CA 1
ATOM 622 C C . THR A 1 85 ? 0.403 -8.057 13.067 1.00 97.12 85 THR A C 1
ATOM 624 O O . THR A 1 85 ? 1.368 -7.297 13.175 1.00 97.12 85 THR A O 1
ATOM 627 N N . LEU A 1 86 ? -0.582 -8.085 13.967 1.00 98.38 86 LEU A N 1
ATOM 628 C CA . LEU A 1 86 ? -0.659 -7.222 15.149 1.00 98.38 86 LEU A CA 1
ATOM 629 C C . LEU A 1 86 ? -0.372 -8.022 16.431 1.00 98.38 86 LEU A C 1
ATOM 631 O O . LEU A 1 86 ? -0.825 -9.156 16.571 1.00 98.38 86 LEU A O 1
ATOM 635 N N . ASN A 1 87 ? 0.345 -7.421 17.380 1.00 97.69 87 ASN A N 1
ATOM 636 C CA . ASN A 1 87 ? 0.536 -7.961 18.729 1.00 97.69 87 ASN A CA 1
ATOM 637 C C . ASN A 1 87 ? -0.670 -7.658 19.632 1.00 97.69 87 ASN A C 1
ATOM 639 O O . ASN A 1 87 ? -1.136 -8.530 20.364 1.00 97.69 87 ASN A O 1
ATOM 643 N N . ASP A 1 88 ? -1.132 -6.403 19.615 1.00 97.81 88 ASP A N 1
ATOM 644 C CA . ASP A 1 88 ? -2.216 -5.892 20.459 1.00 97.81 88 ASP A CA 1
ATOM 645 C C . ASP A 1 88 ? -2.876 -4.652 19.830 1.00 97.81 88 ASP A C 1
ATOM 647 O O . ASP A 1 88 ? -2.312 -3.995 18.949 1.00 97.81 88 ASP A O 1
ATOM 651 N N . VAL A 1 89 ? -4.074 -4.318 20.307 1.00 97.44 89 VAL A N 1
ATOM 652 C CA . VAL A 1 89 ? -4.823 -3.114 19.938 1.00 97.44 89 VAL A CA 1
ATOM 653 C C . VAL A 1 89 ? -5.499 -2.512 21.170 1.00 97.44 89 VAL A C 1
ATOM 655 O O . VAL A 1 89 ? -6.326 -3.144 21.835 1.00 97.44 89 VAL A O 1
ATOM 658 N N . LEU A 1 90 ? -5.161 -1.259 21.469 1.00 95.88 90 LEU A N 1
ATOM 659 C CA . LEU A 1 90 ? -5.644 -0.532 22.641 1.00 95.88 90 LEU A CA 1
ATOM 660 C C . LEU A 1 90 ? -6.566 0.612 22.218 1.00 95.88 90 LEU A C 1
ATOM 662 O O . LEU A 1 90 ? -6.303 1.290 21.231 1.00 95.88 90 LEU A O 1
ATOM 666 N N . PHE A 1 91 ? -7.604 0.873 23.010 1.00 95.69 91 PHE A N 1
ATOM 667 C CA . PHE A 1 91 ? -8.557 1.964 22.789 1.00 95.69 91 PHE A CA 1
ATOM 668 C C . PHE A 1 91 ? -8.467 2.949 23.966 1.00 95.69 91 PHE A C 1
ATOM 670 O O . PHE A 1 91 ? -9.078 2.708 25.010 1.00 95.69 91 PHE A O 1
ATOM 677 N N . PRO A 1 92 ? -7.661 4.030 23.871 1.00 88.44 92 PRO A N 1
ATOM 678 C CA . PRO A 1 92 ? -7.523 5.015 24.950 1.00 88.44 92 PRO A CA 1
ATOM 679 C C . PRO A 1 92 ? -8.816 5.791 25.236 1.00 88.44 92 PRO A C 1
ATOM 681 O O . PRO A 1 92 ? -8.988 6.334 26.327 1.00 88.44 92 PRO A O 1
ATOM 684 N N . ASN A 1 93 ? -9.690 5.881 24.235 1.00 91.50 93 ASN A N 1
ATOM 685 C CA . ASN A 1 93 ? -11.026 6.466 24.260 1.00 91.50 93 ASN A CA 1
ATOM 686 C C . ASN A 1 93 ? -11.827 5.900 23.069 1.00 91.50 93 ASN A C 1
ATOM 688 O O . ASN A 1 93 ? -11.257 5.217 22.219 1.00 91.50 93 ASN A O 1
ATOM 692 N N . ASP A 1 94 ? -13.122 6.207 22.995 1.00 87.75 94 ASP A N 1
ATOM 693 C CA . ASP A 1 94 ? -14.035 5.626 21.999 1.00 87.75 94 ASP A CA 1
ATOM 694 C C . ASP A 1 94 ? -13.700 6.010 20.537 1.00 87.75 94 ASP A C 1
ATOM 696 O O . ASP A 1 94 ? -14.049 5.271 19.619 1.00 87.75 94 ASP A O 1
ATOM 700 N N . GLU A 1 95 ? -12.988 7.124 20.317 1.00 92.38 95 GLU A N 1
ATOM 701 C CA . GLU A 1 95 ? -12.633 7.660 18.991 1.00 92.38 95 GLU A CA 1
ATOM 702 C C . GLU A 1 95 ? -11.186 7.327 18.562 1.00 92.38 95 GLU A C 1
ATOM 704 O O . GLU A 1 95 ? -10.762 7.696 17.464 1.00 92.38 95 GLU A O 1
ATOM 709 N N . SER A 1 96 ? -10.396 6.665 19.416 1.00 92.62 96 SER A N 1
ATOM 710 C CA . SER A 1 96 ? -8.954 6.463 19.208 1.00 92.62 96 SER A CA 1
ATOM 711 C C . SER A 1 96 ? -8.539 5.003 19.345 1.00 92.62 96 SER A C 1
ATOM 713 O O . SER A 1 96 ? -8.907 4.338 20.311 1.00 92.62 96 SER A O 1
ATOM 715 N N . ILE A 1 97 ? -7.676 4.537 18.443 1.00 97.75 97 ILE A N 1
ATOM 716 C CA . ILE A 1 97 ? -7.028 3.222 18.520 1.00 97.75 97 ILE A CA 1
ATOM 717 C C . ILE A 1 97 ? -5.504 3.366 18.440 1.00 97.75 97 ILE A C 1
ATOM 719 O O . ILE A 1 97 ? -4.976 4.116 17.621 1.00 97.75 97 ILE A O 1
ATOM 723 N N . ILE A 1 98 ? -4.793 2.632 19.292 1.00 97.69 98 ILE A N 1
ATOM 724 C CA . ILE A 1 98 ? -3.356 2.380 19.189 1.00 97.69 98 ILE A CA 1
ATOM 725 C C . ILE A 1 98 ? -3.194 0.950 18.683 1.00 97.69 98 ILE A C 1
ATOM 727 O O . ILE A 1 98 ? -3.694 0.014 19.308 1.00 97.69 98 ILE A O 1
ATOM 731 N N . VAL A 1 99 ? -2.500 0.786 17.564 1.00 98.44 99 VAL A N 1
ATOM 732 C CA . VAL A 1 99 ? -2.204 -0.509 16.947 1.00 98.44 99 VAL A CA 1
ATOM 733 C C . VAL A 1 99 ? -0.734 -0.853 17.194 1.00 98.44 99 VAL A C 1
ATOM 735 O O . VAL A 1 99 ? 0.155 -0.088 16.809 1.00 98.44 99 VAL A O 1
ATOM 738 N N . ASP A 1 100 ? -0.482 -1.997 17.837 1.00 98.19 100 ASP A N 1
ATOM 739 C CA . ASP A 1 100 ? 0.863 -2.530 18.070 1.00 98.19 100 ASP A CA 1
ATOM 740 C C . ASP A 1 100 ? 1.214 -3.563 16.997 1.00 98.19 100 ASP A C 1
ATOM 742 O O . ASP A 1 100 ? 0.714 -4.687 17.001 1.00 98.19 100 ASP A O 1
ATOM 746 N N . TRP A 1 101 ? 2.074 -3.175 16.061 1.00 98.31 101 TRP A N 1
ATOM 747 C CA . TRP A 1 101 ? 2.544 -4.032 14.979 1.00 98.31 101 TRP A CA 1
ATOM 748 C C . TRP A 1 101 ? 3.523 -5.087 15.499 1.00 98.31 101 TRP A C 1
ATOM 750 O O . TRP A 1 101 ? 4.476 -4.770 16.219 1.00 98.31 101 TRP A O 1
ATOM 760 N N . SER A 1 102 ? 3.342 -6.339 15.080 1.00 97.69 102 SER A N 1
ATOM 761 C CA . SER A 1 102 ? 4.368 -7.368 15.261 1.00 97.69 102 SER A CA 1
ATOM 762 C C . SER A 1 102 ? 5.601 -7.052 14.415 1.00 97.69 102 SER A C 1
ATOM 764 O O . SER A 1 102 ? 5.485 -6.575 13.285 1.00 97.69 102 SER A O 1
ATOM 766 N N . LYS A 1 103 ? 6.791 -7.386 14.923 1.00 95.38 103 LYS A N 1
ATOM 767 C CA . LYS A 1 103 ? 8.046 -7.328 14.151 1.00 95.38 103 LYS A CA 1
ATOM 768 C C . LYS A 1 103 ? 8.052 -8.257 12.941 1.00 95.38 103 LYS A C 1
ATOM 770 O O . LYS A 1 103 ? 8.777 -7.988 11.993 1.00 95.38 103 LYS A O 1
ATOM 775 N N . ASP A 1 104 ? 7.227 -9.301 12.977 1.00 94.25 104 ASP A N 1
ATOM 776 C CA . ASP A 1 104 ? 7.045 -10.253 11.881 1.00 94.25 104 ASP A CA 1
ATOM 777 C C . ASP A 1 104 ? 6.001 -9.763 10.851 1.00 94.25 104 ASP A C 1
ATOM 779 O O . ASP A 1 104 ? 5.690 -10.477 9.903 1.00 94.25 104 ASP A O 1
ATOM 783 N N . SER A 1 105 ? 5.424 -8.564 11.024 1.00 96.75 105 SER A N 1
ATOM 784 C CA . SER A 1 105 ? 4.578 -7.937 9.998 1.00 96.75 105 SER A CA 1
ATOM 785 C C . SER A 1 105 ? 5.413 -7.473 8.804 1.00 96.75 105 SER A C 1
ATOM 787 O O . SER A 1 105 ? 6.553 -7.029 8.965 1.00 96.75 105 SER A O 1
ATOM 789 N N . THR A 1 106 ? 4.835 -7.483 7.602 1.00 95.62 106 THR A N 1
ATOM 790 C CA . THR A 1 106 ? 5.530 -7.041 6.378 1.00 95.62 106 THR A CA 1
ATOM 791 C C . THR A 1 106 ? 5.960 -5.565 6.443 1.00 95.62 106 THR A C 1
ATOM 793 O O . THR A 1 106 ? 6.931 -5.188 5.794 1.00 95.62 106 THR A O 1
ATOM 796 N N . LEU A 1 107 ? 5.318 -4.741 7.284 1.00 95.81 107 LEU A N 1
ATOM 797 C CA . LEU A 1 107 ? 5.721 -3.351 7.543 1.00 95.81 107 LEU A CA 1
ATOM 798 C C . LEU A 1 107 ? 7.104 -3.228 8.215 1.00 95.81 107 LEU A C 1
ATOM 800 O O . LEU A 1 107 ? 7.788 -2.224 8.029 1.00 95.81 107 LEU A O 1
ATOM 804 N N . ILE A 1 108 ? 7.501 -4.220 9.021 1.00 94.75 108 ILE A N 1
ATOM 805 C CA . ILE A 1 108 ? 8.716 -4.179 9.857 1.00 94.75 108 ILE A CA 1
ATOM 806 C C . ILE A 1 108 ? 9.760 -5.203 9.395 1.00 94.75 108 ILE A C 1
ATOM 808 O O . ILE A 1 108 ? 10.954 -4.904 9.398 1.00 94.75 108 ILE A O 1
ATOM 812 N N . ALA A 1 109 ? 9.331 -6.390 8.964 1.00 91.94 109 ALA A N 1
ATOM 813 C CA . ALA A 1 109 ? 10.203 -7.409 8.383 1.00 91.94 109 ALA A CA 1
ATOM 814 C C . ALA A 1 109 ? 10.542 -7.136 6.905 1.00 91.94 109 ALA A C 1
ATOM 816 O O . ALA A 1 109 ? 11.550 -7.637 6.405 1.00 91.94 109 ALA A O 1
ATOM 817 N N . GLY A 1 110 ? 9.723 -6.337 6.211 1.00 87.62 110 GLY A N 1
ATOM 818 C CA . GLY A 1 110 ? 9.772 -6.181 4.760 1.00 87.62 110 GLY A CA 1
ATOM 819 C C . GLY A 1 110 ? 9.156 -7.370 4.015 1.00 87.62 110 GLY A C 1
ATOM 820 O O . GLY A 1 110 ? 8.465 -8.213 4.590 1.00 87.62 110 GLY A O 1
ATOM 821 N N . ILE A 1 111 ? 9.404 -7.421 2.706 1.00 84.38 111 ILE A N 1
ATOM 822 C CA . ILE A 1 111 ? 9.055 -8.551 1.836 1.00 84.38 111 ILE A CA 1
ATOM 823 C C . ILE A 1 111 ? 10.144 -9.631 1.946 1.00 84.38 111 ILE A C 1
ATOM 825 O O . ILE A 1 111 ? 11.333 -9.330 1.848 1.00 84.38 111 ILE A O 1
ATOM 829 N N . ASP A 1 112 ? 9.725 -10.883 2.111 1.00 78.75 112 ASP A N 1
ATOM 830 C CA . ASP A 1 112 ? 10.558 -12.086 1.994 1.00 78.75 112 ASP A CA 1
ATOM 831 C C . ASP A 1 112 ? 10.410 -12.727 0.591 1.00 78.75 112 ASP A C 1
ATOM 833 O O . ASP A 1 112 ? 9.795 -12.156 -0.308 1.00 78.75 112 ASP A O 1
ATOM 837 N N . ASP A 1 113 ? 10.938 -13.937 0.387 1.00 75.38 113 ASP A N 1
ATOM 838 C CA . ASP A 1 113 ? 10.865 -14.664 -0.893 1.00 75.38 113 ASP A CA 1
ATOM 839 C C . ASP A 1 113 ? 9.443 -15.203 -1.248 1.00 75.38 113 ASP A C 1
ATOM 841 O O . ASP A 1 113 ? 9.317 -16.223 -1.934 1.00 75.38 113 ASP A O 1
ATOM 845 N N . ARG A 1 114 ? 8.352 -14.580 -0.766 1.00 80.56 114 ARG A N 1
ATOM 846 C CA . ARG A 1 114 ? 6.962 -15.014 -1.021 1.00 80.56 114 ARG A CA 1
ATOM 847 C C . ARG A 1 114 ? 6.499 -14.818 -2.465 1.00 80.56 114 ARG A C 1
ATOM 849 O O . ARG A 1 114 ? 6.890 -13.890 -3.172 1.00 80.56 114 ARG A O 1
ATOM 856 N N . GLU A 1 115 ? 5.544 -15.652 -2.870 1.00 75.06 115 GLU A N 1
ATOM 857 C CA . GLU A 1 115 ? 4.720 -15.394 -4.053 1.00 75.06 115 GLU A CA 1
ATOM 858 C C . GLU A 1 115 ? 3.667 -14.319 -3.733 1.00 75.06 115 GLU A C 1
ATOM 860 O O . GLU A 1 115 ? 2.893 -14.447 -2.782 1.00 75.06 115 GLU A O 1
ATOM 865 N N . PHE A 1 116 ? 3.619 -13.258 -4.540 1.00 72.50 116 PHE A N 1
ATOM 866 C CA . PHE A 1 116 ? 2.607 -12.206 -4.422 1.00 72.50 116 PHE A CA 1
ATOM 867 C C . PHE A 1 116 ? 1.245 -12.667 -4.954 1.00 72.50 116 PHE A C 1
ATOM 869 O O . PHE A 1 116 ? 1.165 -13.407 -5.936 1.00 72.50 116 PHE A O 1
ATOM 876 N N . LYS A 1 117 ? 0.159 -12.171 -4.348 1.00 82.19 117 LYS A N 1
ATOM 877 C CA . LYS A 1 117 ? -1.195 -12.316 -4.903 1.00 82.19 117 LYS A CA 1
ATOM 878 C C . LYS A 1 117 ? -1.428 -11.276 -6.004 1.00 82.19 117 LYS A C 1
ATOM 880 O O . LYS A 1 117 ? -0.885 -10.173 -5.954 1.00 82.19 117 LYS A O 1
ATOM 885 N N . GLU A 1 118 ? -2.270 -11.628 -6.977 1.00 74.81 118 GLU A N 1
ATOM 886 C CA . GLU A 1 118 ? -2.546 -10.806 -8.163 1.00 74.81 118 GLU A CA 1
ATOM 887 C C . GLU A 1 118 ? -2.974 -9.373 -7.792 1.00 74.81 118 GLU A C 1
ATOM 889 O O . GLU A 1 118 ? -4.027 -9.160 -7.186 1.00 74.81 118 GLU A O 1
ATOM 894 N N . GLY A 1 119 ? -2.181 -8.384 -8.210 1.00 73.50 119 GLY A N 1
ATOM 895 C CA . GLY A 1 119 ? -2.435 -6.960 -7.958 1.00 73.50 119 GLY A CA 1
ATOM 896 C C . GLY A 1 119 ? -1.860 -6.389 -6.655 1.00 73.50 119 GLY A C 1
ATOM 897 O O . GLY A 1 119 ? -2.040 -5.200 -6.419 1.00 73.50 119 GLY A O 1
ATOM 898 N N . PHE A 1 120 ? -1.149 -7.182 -5.845 1.00 82.50 120 PHE A N 1
ATOM 899 C CA . PHE A 1 120 ? -0.531 -6.745 -4.579 1.00 82.50 120 PHE A CA 1
ATOM 900 C C . PHE A 1 120 ? 1.002 -6.833 -4.594 1.00 82.50 120 PHE A C 1
ATOM 902 O O . PHE A 1 120 ? 1.630 -7.115 -3.575 1.00 82.50 120 PHE A O 1
ATOM 909 N N . ARG A 1 121 ? 1.612 -6.623 -5.765 1.00 79.88 121 ARG A N 1
ATOM 910 C CA . ARG A 1 121 ? 3.065 -6.632 -5.952 1.00 79.88 121 ARG A CA 1
ATOM 911 C C . ARG A 1 121 ? 3.638 -5.224 -5.782 1.00 79.88 121 ARG A C 1
ATOM 913 O O . ARG A 1 121 ? 3.119 -4.273 -6.357 1.00 79.88 121 ARG A O 1
ATOM 920 N N . PHE A 1 122 ? 4.726 -5.114 -5.023 1.00 75.94 122 PHE A N 1
ATOM 921 C CA . PHE A 1 122 ? 5.424 -3.856 -4.747 1.00 75.94 122 PHE A CA 1
ATOM 922 C C . PHE A 1 122 ? 6.908 -4.001 -5.097 1.00 75.94 122 PHE A C 1
ATOM 924 O O . PHE A 1 122 ? 7.510 -5.038 -4.819 1.00 75.94 122 PHE A O 1
ATOM 931 N N . TYR A 1 123 ? 7.480 -2.969 -5.721 1.00 67.88 123 TYR A N 1
ATOM 932 C CA . TYR A 1 123 ? 8.867 -2.960 -6.215 1.00 67.88 123 TYR A CA 1
ATOM 933 C C . TYR A 1 123 ? 9.820 -2.111 -5.389 1.00 67.88 123 TYR A C 1
ATOM 935 O O . TYR A 1 123 ? 11.033 -2.292 -5.463 1.00 67.88 123 TYR A O 1
ATOM 943 N N . ASP A 1 124 ? 9.269 -1.201 -4.601 1.00 74.12 124 ASP A N 1
ATOM 944 C CA . ASP A 1 124 ? 9.996 -0.354 -3.681 1.00 74.12 124 ASP A CA 1
ATOM 945 C C . ASP A 1 124 ? 9.338 -0.444 -2.297 1.00 74.12 124 ASP A C 1
ATOM 947 O O . ASP A 1 124 ? 8.125 -0.641 -2.160 1.00 74.12 124 ASP A O 1
ATOM 951 N N . ALA A 1 125 ? 10.159 -0.334 -1.255 1.00 79.25 125 ALA A N 1
ATOM 952 C CA . ALA A 1 125 ? 9.687 -0.477 0.115 1.00 79.25 125 ALA A CA 1
ATOM 953 C C . ALA A 1 125 ? 8.861 0.734 0.589 1.00 79.25 125 ALA A C 1
ATOM 955 O O . ALA A 1 125 ? 8.076 0.594 1.519 1.00 79.25 125 ALA A O 1
ATOM 956 N N . VAL A 1 126 ? 8.969 1.904 -0.054 1.00 81.25 126 VAL A N 1
ATOM 957 C CA . VAL A 1 126 ? 8.178 3.093 0.306 1.00 81.25 126 VAL A CA 1
ATOM 958 C C . VAL A 1 126 ? 6.704 2.887 -0.053 1.00 81.25 126 VAL A C 1
ATOM 960 O O . VAL A 1 126 ? 5.839 3.024 0.811 1.00 81.25 126 VAL A O 1
ATOM 963 N N . SER A 1 127 ? 6.414 2.483 -1.291 1.00 81.56 127 SER A N 1
ATOM 964 C CA . SER A 1 127 ? 5.061 2.173 -1.770 1.00 81.56 127 SER A CA 1
ATOM 965 C C . SER A 1 127 ? 4.412 1.050 -0.962 1.00 81.56 127 SER A C 1
ATOM 967 O O . SER A 1 127 ? 3.230 1.134 -0.636 1.00 81.56 127 SER A O 1
ATOM 969 N N . LEU A 1 128 ? 5.188 0.021 -0.597 1.00 86.38 128 LEU A N 1
ATOM 970 C CA . LEU A 1 128 ? 4.745 -1.056 0.294 1.00 86.38 128 LEU A CA 1
ATOM 971 C C . LEU A 1 128 ? 4.361 -0.525 1.683 1.00 86.38 128 LEU A C 1
ATOM 973 O O . LEU A 1 128 ? 3.280 -0.835 2.183 1.00 86.38 128 LEU A O 1
ATOM 977 N N . ASN A 1 129 ? 5.247 0.259 2.306 1.00 91.25 129 ASN A N 1
ATOM 978 C CA . ASN A 1 129 ? 5.030 0.817 3.638 1.00 91.25 129 ASN A CA 1
ATOM 979 C C . ASN A 1 129 ? 3.762 1.681 3.655 1.00 91.25 129 ASN A C 1
ATOM 981 O O . ASN A 1 129 ? 2.924 1.513 4.543 1.00 91.25 129 ASN A O 1
ATOM 985 N N . TRP A 1 130 ? 3.592 2.560 2.657 1.00 90.38 130 TRP A N 1
ATOM 986 C CA . TRP A 1 130 ? 2.379 3.365 2.506 1.00 90.38 130 TRP A CA 1
ATOM 987 C C . TRP A 1 130 ? 1.138 2.505 2.314 1.00 90.38 130 TRP A C 1
ATOM 989 O O . TRP A 1 130 ? 0.201 2.646 3.093 1.00 90.38 130 TRP A O 1
ATOM 999 N N . PHE A 1 131 ? 1.158 1.549 1.383 1.00 92.69 131 PHE A N 1
ATOM 1000 C CA . PHE A 1 131 ? 0.025 0.654 1.161 1.00 92.69 131 PHE A CA 1
ATOM 1001 C C . PHE A 1 131 ? -0.415 -0.069 2.442 1.00 92.69 131 PHE A C 1
ATOM 1003 O O . PHE A 1 131 ? -1.609 -0.116 2.729 1.00 92.69 131 PHE A O 1
ATOM 1010 N N . ILE A 1 132 ? 0.514 -0.615 3.235 1.00 96.31 132 ILE A N 1
ATOM 1011 C CA . ILE A 1 132 ? 0.171 -1.328 4.476 1.00 96.31 132 ILE A CA 1
ATOM 1012 C C . ILE A 1 132 ? -0.422 -0.372 5.522 1.00 96.31 132 ILE A C 1
ATOM 1014 O O . ILE A 1 132 ? -1.448 -0.685 6.133 1.00 96.31 132 ILE A O 1
ATOM 1018 N N . MET A 1 133 ? 0.187 0.798 5.725 1.00 97.00 133 MET A N 1
ATOM 1019 C CA . MET A 1 133 ? -0.299 1.771 6.707 1.00 97.00 133 MET A CA 1
ATOM 1020 C C . MET A 1 133 ? -1.652 2.378 6.309 1.00 97.00 133 MET A C 1
ATOM 1022 O O . MET A 1 133 ? -2.579 2.380 7.117 1.00 97.00 133 MET A O 1
ATOM 1026 N N . ASP A 1 134 ? -1.801 2.839 5.066 1.00 95.31 134 ASP A N 1
ATOM 1027 C CA . ASP A 1 134 ? -3.041 3.443 4.571 1.00 95.31 134 ASP A CA 1
ATOM 1028 C C . ASP A 1 134 ? -4.175 2.409 4.485 1.00 95.31 134 ASP A C 1
ATOM 1030 O O . ASP A 1 134 ? -5.292 2.687 4.919 1.00 95.31 134 ASP A O 1
ATOM 1034 N N . SER A 1 135 ? -3.898 1.177 4.032 1.00 97.44 135 SER A N 1
ATOM 1035 C CA . SER A 1 135 ? -4.916 0.114 3.969 1.00 97.44 135 SER A CA 1
ATOM 1036 C C . SER A 1 135 ? -5.482 -0.211 5.348 1.00 97.44 135 SER A C 1
ATOM 1038 O O . SER A 1 135 ? -6.702 -0.336 5.495 1.00 97.44 135 SER A O 1
ATOM 1040 N N . LEU A 1 136 ? -4.638 -0.311 6.385 1.00 98.50 136 LEU A N 1
ATOM 1041 C CA . LEU A 1 136 ? -5.129 -0.552 7.742 1.00 98.50 136 LEU A CA 1
ATOM 1042 C C . LEU A 1 136 ? -5.843 0.682 8.314 1.00 98.50 136 LEU A C 1
ATOM 1044 O O . LEU A 1 136 ? -6.906 0.526 8.915 1.00 98.50 136 LEU A O 1
ATOM 1048 N N . LEU A 1 137 ? -5.317 1.895 8.103 1.00 97.38 137 LEU A N 1
ATOM 1049 C CA . LEU A 1 137 ? -5.956 3.156 8.504 1.00 97.38 137 LEU A CA 1
ATOM 1050 C C . LEU A 1 137 ? -7.378 3.269 7.937 1.00 97.38 137 LEU A C 1
ATOM 1052 O O . LEU A 1 137 ? -8.342 3.427 8.694 1.00 97.38 137 LEU A O 1
ATOM 1056 N N . SER A 1 138 ? -7.503 3.159 6.613 1.00 96.00 138 SER A N 1
ATOM 1057 C CA . SER A 1 138 ? -8.767 3.230 5.883 1.00 96.00 138 SER A CA 1
ATOM 1058 C C . SER A 1 138 ? -9.707 2.107 6.320 1.00 96.00 138 SER A C 1
ATOM 1060 O O . SER A 1 138 ? -10.864 2.375 6.636 1.00 96.00 138 SER A O 1
ATOM 1062 N N . THR A 1 139 ? -9.210 0.875 6.471 1.00 98.25 139 THR A N 1
ATOM 1063 C CA . THR A 1 139 ? -10.009 -0.265 6.953 1.00 98.25 139 THR A CA 1
ATOM 1064 C C . THR A 1 139 ? -10.546 -0.052 8.376 1.00 98.25 139 THR A C 1
ATOM 1066 O O . THR A 1 139 ? -11.728 -0.294 8.623 1.00 98.25 139 THR A O 1
ATOM 1069 N N . LEU A 1 140 ? -9.737 0.431 9.324 1.00 98.06 140 LEU A N 1
ATOM 1070 C CA . LEU A 1 140 ? -10.193 0.691 10.696 1.00 98.06 140 LEU A CA 1
ATOM 1071 C C . LEU A 1 140 ? -11.268 1.788 10.723 1.00 98.06 140 LEU A C 1
ATOM 1073 O O . LEU A 1 140 ? -12.364 1.558 11.240 1.00 98.06 140 LEU A O 1
ATOM 1077 N N . LYS A 1 141 ? -11.003 2.935 10.079 1.00 95.75 141 LYS A N 1
ATOM 1078 C CA . LYS A 1 141 ? -11.944 4.068 9.976 1.00 95.75 141 LYS A CA 1
ATOM 1079 C C . LYS A 1 141 ? -13.241 3.715 9.228 1.00 95.75 141 LYS A C 1
ATOM 1081 O O . LYS A 1 141 ? -14.273 4.341 9.456 1.00 95.75 141 LYS A O 1
ATOM 1086 N N . ARG A 1 142 ? -13.222 2.711 8.341 1.00 96.25 142 ARG A N 1
ATOM 1087 C CA . ARG A 1 142 ? -14.401 2.256 7.578 1.00 96.25 142 ARG A CA 1
ATOM 1088 C C . ARG A 1 142 ? -15.379 1.410 8.396 1.00 96.25 142 ARG A C 1
ATOM 1090 O O . ARG A 1 142 ? -16.562 1.377 8.060 1.00 96.25 142 ARG A O 1
ATOM 1097 N N . ASN A 1 143 ? -14.896 0.716 9.429 1.00 96.31 143 ASN A N 1
ATOM 1098 C CA . ASN A 1 143 ? -15.662 -0.288 10.185 1.00 96.31 143 ASN A CA 1
ATOM 1099 C C . ASN A 1 143 ? -15.909 0.072 11.650 1.00 96.31 143 ASN A C 1
ATOM 1101 O O . ASN A 1 143 ? -16.759 -0.541 12.295 1.00 96.31 143 ASN A O 1
ATOM 1105 N N . MET A 1 144 ? -15.139 1.010 12.190 1.00 94.50 144 MET A N 1
ATOM 1106 C CA . MET A 1 144 ? -15.130 1.364 13.604 1.00 94.50 144 MET A CA 1
ATOM 1107 C C . MET A 1 144 ? -15.326 2.874 13.736 1.00 94.50 144 MET A C 1
ATOM 1109 O O . MET A 1 144 ? -14.884 3.631 12.878 1.00 94.50 144 MET A O 1
ATOM 1113 N N . GLU A 1 145 ? -15.937 3.330 14.829 1.00 92.12 145 GLU A N 1
ATOM 1114 C CA . GLU A 1 145 ? -16.176 4.762 15.098 1.00 92.12 145 GLU A CA 1
ATOM 1115 C C . GLU A 1 145 ? -14.893 5.513 15.534 1.00 92.12 145 GLU A C 1
ATOM 1117 O O . GLU A 1 145 ? -14.949 6.511 16.247 1.00 92.12 145 GLU A O 1
ATOM 1122 N N . VAL A 1 146 ? -13.720 5.042 15.091 1.00 91.69 146 VAL A N 1
ATOM 1123 C CA . VAL A 1 146 ? -12.417 5.651 15.377 1.00 91.69 146 VAL A CA 1
ATOM 1124 C C . VAL A 1 146 ? -12.087 6.722 14.339 1.00 91.69 146 VAL A C 1
ATOM 1126 O O . VAL A 1 146 ? -12.161 6.499 13.132 1.00 91.69 146 VAL A O 1
ATOM 1129 N N . THR A 1 147 ? -11.684 7.894 14.812 1.00 90.50 147 THR A N 1
ATOM 1130 C CA . THR A 1 147 ? -11.207 9.016 13.991 1.00 90.50 147 THR A CA 1
ATOM 1131 C C . THR A 1 147 ? -9.682 9.099 13.996 1.00 90.50 147 THR A C 1
ATOM 1133 O O . THR A 1 147 ? -9.085 9.549 13.016 1.00 90.50 147 THR A O 1
ATOM 1136 N N . THR A 1 148 ? -9.052 8.612 15.069 1.00 93.50 148 THR A N 1
ATOM 1137 C CA . THR A 1 148 ? -7.620 8.758 15.344 1.00 93.50 148 THR A CA 1
ATOM 1138 C C . THR A 1 148 ? -6.961 7.382 15.462 1.00 93.50 148 THR A C 1
ATOM 1140 O O . THR A 1 148 ? -7.420 6.528 16.221 1.00 93.50 148 THR A O 1
ATOM 1143 N N . VAL A 1 149 ? -5.878 7.157 14.717 1.00 96.75 149 VAL A N 1
ATOM 1144 C CA . VAL A 1 149 ? -5.105 5.904 14.732 1.00 96.75 149 VAL A CA 1
ATOM 1145 C C . VAL A 1 149 ? -3.657 6.233 15.072 1.00 96.75 149 VAL A C 1
ATOM 1147 O O . VAL A 1 149 ? -3.087 7.140 14.476 1.00 96.75 149 VAL A O 1
ATOM 1150 N N . TYR A 1 150 ? -3.060 5.500 16.006 1.00 95.75 150 TYR A N 1
ATOM 1151 C CA . TYR A 1 150 ? -1.642 5.585 16.360 1.00 95.75 150 TYR A CA 1
ATOM 1152 C C . TYR A 1 150 ? -0.954 4.254 16.049 1.00 95.75 150 TYR A C 1
ATOM 1154 O O . TYR A 1 150 ? -1.543 3.192 16.268 1.00 95.75 150 TYR A O 1
ATOM 1162 N N . TYR A 1 151 ? 0.298 4.304 15.591 1.00 96.94 151 TYR A N 1
ATOM 1163 C CA . TYR A 1 151 ? 1.105 3.117 15.303 1.00 96.94 151 TYR A CA 1
ATOM 1164 C C . TYR A 1 151 ? 2.331 3.024 16.212 1.00 96.94 151 TYR A C 1
ATOM 1166 O O . TYR A 1 151 ? 3.054 3.995 16.418 1.00 96.94 151 TYR A O 1
ATOM 1174 N N . GLN A 1 152 ? 2.571 1.822 16.730 1.00 95.94 152 GLN A N 1
ATOM 1175 C CA . GLN A 1 152 ? 3.733 1.458 17.543 1.00 95.94 152 GLN A CA 1
ATOM 1176 C C . GLN A 1 152 ? 4.128 -0.002 17.268 1.00 95.94 152 GLN A C 1
ATOM 1178 O O . GLN A 1 152 ? 3.398 -0.730 16.597 1.00 95.94 152 GLN A O 1
ATOM 1183 N N . SER A 1 153 ? 5.275 -0.441 17.782 1.00 96.31 153 SER A N 1
ATOM 1184 C CA . SER A 1 153 ? 5.649 -1.857 17.858 1.00 96.31 153 SER A CA 1
ATOM 1185 C C . SER A 1 153 ? 6.325 -2.130 19.200 1.00 96.31 153 SER A C 1
ATOM 1187 O O . SER A 1 153 ? 7.274 -1.434 19.565 1.00 96.31 153 SER A O 1
ATOM 1189 N N . GLU A 1 154 ? 5.809 -3.093 19.968 1.00 93.50 154 GLU A N 1
ATOM 1190 C CA . GLU A 1 154 ? 6.215 -3.381 21.353 1.00 93.50 154 GLU A CA 1
ATOM 1191 C C . GLU A 1 154 ? 6.207 -2.133 22.266 1.00 93.50 154 GLU A C 1
ATOM 1193 O O . GLU A 1 154 ? 7.034 -1.987 23.172 1.00 93.50 154 GLU A O 1
ATOM 1198 N N . GLY A 1 155 ? 5.283 -1.196 22.021 1.00 89.19 155 GLY A N 1
ATOM 1199 C CA . GLY A 1 155 ? 5.229 0.078 22.749 1.00 89.19 155 GLY A CA 1
ATOM 1200 C C . GLY A 1 155 ? 6.404 1.023 22.467 1.00 89.19 155 GLY A C 1
ATOM 1201 O O . GLY A 1 155 ? 6.734 1.856 23.314 1.00 89.19 155 GLY A O 1
ATOM 1202 N N . GLN A 1 156 ? 7.066 0.887 21.315 1.00 93.3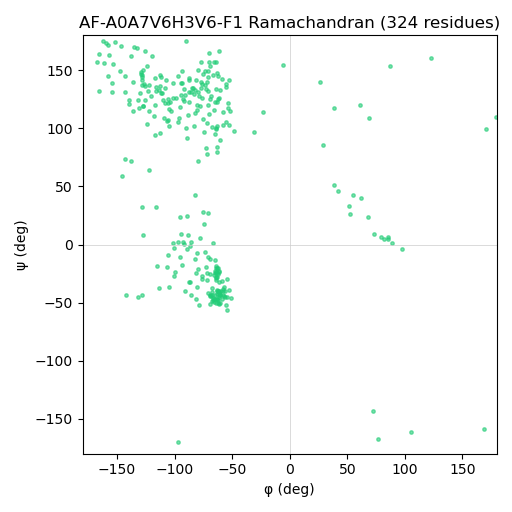1 156 GLN A N 1
ATOM 1203 C CA . GLN A 1 156 ? 8.094 1.793 20.793 1.00 93.31 156 GLN A CA 1
ATOM 1204 C C . GLN A 1 156 ? 7.669 2.379 19.428 1.00 93.31 156 GLN A C 1
ATOM 1206 O O . GLN A 1 156 ? 6.787 1.816 18.776 1.00 93.31 156 GLN A O 1
ATOM 1211 N N . PRO A 1 157 ? 8.286 3.488 18.970 1.00 93.75 157 PRO A N 1
ATOM 1212 C CA . PRO A 1 157 ? 8.136 3.979 17.596 1.00 93.75 157 PRO A CA 1
ATOM 1213 C C . PRO A 1 157 ? 8.437 2.890 16.552 1.00 93.75 157 PRO A C 1
ATOM 1215 O O . PRO A 1 157 ? 9.373 2.108 16.739 1.00 93.75 157 PRO A O 1
ATOM 1218 N N . VAL A 1 158 ? 7.686 2.845 15.445 1.00 94.44 158 VAL A N 1
ATOM 1219 C CA . VAL A 1 158 ? 7.950 1.871 14.367 1.00 94.44 158 VAL A CA 1
ATOM 1220 C C . VAL A 1 158 ? 9.056 2.398 13.459 1.00 94.44 158 VAL A C 1
ATOM 1222 O O . VAL A 1 158 ? 8.869 3.385 12.747 1.00 94.44 158 VAL A O 1
ATOM 1225 N N . THR A 1 159 ? 10.200 1.720 13.470 1.00 90.31 159 THR A N 1
ATOM 1226 C CA . THR A 1 159 ? 11.300 1.951 12.525 1.00 90.31 159 THR A CA 1
ATOM 1227 C C . THR A 1 159 ? 11.083 1.102 11.278 1.00 90.31 159 THR A C 1
ATOM 1229 O O . THR A 1 159 ? 10.996 -0.120 11.381 1.00 90.31 159 THR A O 1
ATOM 1232 N N . PHE A 1 160 ? 11.025 1.739 10.109 1.00 89.88 160 PHE A N 1
ATOM 1233 C CA . PHE A 1 160 ? 10.906 1.049 8.822 1.00 89.88 160 PHE A CA 1
ATOM 1234 C C . PHE A 1 160 ? 12.196 0.292 8.447 1.00 89.88 160 PHE A C 1
ATOM 1236 O O . PHE A 1 160 ? 13.277 0.694 8.888 1.00 89.88 160 PHE A O 1
ATOM 1243 N N . PRO A 1 161 ? 12.129 -0.735 7.575 1.00 87.06 161 PRO A N 1
ATOM 1244 C CA . PRO A 1 161 ? 13.313 -1.386 7.000 1.00 87.06 161 PRO A CA 1
ATOM 1245 C C . PRO A 1 161 ? 14.224 -0.419 6.226 1.00 87.06 161 PRO A C 1
ATOM 1247 O O . PRO A 1 161 ? 15.441 -0.592 6.190 1.00 87.06 161 PRO A O 1
ATOM 1250 N N . ASN A 1 162 ? 13.626 0.608 5.619 1.00 82.62 162 ASN A N 1
ATOM 1251 C CA . ASN A 1 162 ? 14.251 1.595 4.742 1.00 82.62 162 ASN A CA 1
ATOM 1252 C C . ASN A 1 162 ? 14.050 3.039 5.270 1.00 82.62 162 ASN A C 1
ATOM 1254 O O . ASN A 1 162 ? 13.384 3.862 4.637 1.00 82.62 162 ASN A O 1
ATOM 1258 N N . PRO A 1 163 ? 14.599 3.378 6.453 1.00 81.06 163 PRO A N 1
ATOM 1259 C CA . PRO A 1 163 ? 14.288 4.634 7.134 1.00 81.06 163 PRO A CA 1
ATOM 1260 C C . PRO A 1 163 ? 14.840 5.867 6.405 1.00 81.06 163 PRO A C 1
ATOM 1262 O O . PRO A 1 163 ? 14.281 6.950 6.551 1.00 81.06 163 PRO A O 1
ATOM 1265 N N . GLU A 1 164 ? 15.910 5.722 5.613 1.00 76.38 164 GLU A N 1
ATOM 1266 C CA . GLU A 1 164 ? 16.482 6.813 4.810 1.00 76.38 164 GLU A CA 1
ATOM 1267 C C . GLU A 1 164 ? 15.548 7.209 3.656 1.00 76.38 164 GLU A C 1
ATOM 1269 O O . GLU A 1 164 ? 15.259 8.394 3.490 1.00 76.38 164 GLU A O 1
ATOM 1274 N N . ASP A 1 165 ? 14.982 6.238 2.931 1.00 75.38 165 ASP A N 1
ATOM 1275 C CA . ASP A 1 165 ? 14.007 6.508 1.865 1.00 75.38 165 ASP A CA 1
ATOM 1276 C C . ASP A 1 165 ? 12.732 7.132 2.445 1.00 75.38 165 ASP A C 1
ATOM 1278 O O . ASP A 1 165 ? 12.259 8.162 1.963 1.00 75.38 165 ASP A O 1
ATOM 1282 N N . MET A 1 166 ? 12.212 6.559 3.535 1.00 79.44 166 MET A N 1
ATOM 1283 C CA . MET A 1 166 ? 11.027 7.067 4.234 1.00 79.44 166 MET A CA 1
ATOM 1284 C C . MET A 1 166 ? 11.254 8.471 4.832 1.00 79.44 166 MET A C 1
ATOM 1286 O O . MET A 1 166 ? 10.317 9.270 4.908 1.00 79.44 166 MET A O 1
ATOM 1290 N N . ALA A 1 167 ? 12.499 8.833 5.175 1.00 74.62 167 ALA A N 1
ATOM 1291 C CA . ALA A 1 167 ? 12.857 10.198 5.567 1.00 74.62 167 ALA A CA 1
ATOM 1292 C C . ALA A 1 167 ? 12.596 11.210 4.442 1.00 74.62 167 ALA A C 1
ATOM 1294 O O . ALA A 1 167 ? 12.095 12.301 4.713 1.00 74.62 167 ALA A O 1
ATOM 1295 N N . THR A 1 168 ? 12.886 10.847 3.184 1.00 70.69 168 THR A N 1
ATOM 1296 C CA . THR A 1 168 ? 12.630 11.719 2.018 1.00 70.69 168 THR A CA 1
ATOM 1297 C C . THR A 1 168 ? 11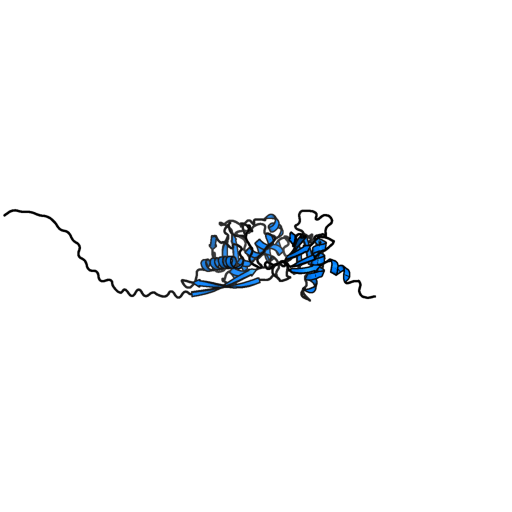.140 11.997 1.807 1.00 70.69 168 THR A C 1
ATOM 1299 O O . THR A 1 168 ? 10.779 13.022 1.238 1.00 70.69 168 THR A O 1
ATOM 1302 N N . GLN A 1 169 ? 10.280 11.111 2.318 1.00 71.44 169 GLN A N 1
ATOM 1303 C CA . GLN A 1 169 ? 8.821 11.204 2.258 1.00 71.44 169 GLN A CA 1
ATOM 1304 C C . GLN A 1 169 ? 8.207 11.853 3.513 1.00 71.44 169 GLN A C 1
ATOM 1306 O O . GLN A 1 169 ? 6.990 11.838 3.687 1.00 71.44 169 GLN A O 1
ATOM 1311 N N . GLY A 1 170 ? 9.034 12.407 4.408 1.00 70.75 170 GLY A N 1
ATOM 1312 C CA . GLY A 1 170 ? 8.583 13.127 5.602 1.00 70.75 170 GLY A CA 1
ATOM 1313 C C . GLY A 1 170 ? 8.281 12.258 6.824 1.00 70.75 170 GLY A C 1
ATOM 1314 O O . GLY A 1 170 ? 7.811 12.793 7.827 1.00 70.75 170 GLY A O 1
ATOM 1315 N N . LEU A 1 171 ? 8.558 10.949 6.782 1.00 82.06 171 LEU A N 1
ATOM 1316 C CA . LEU A 1 171 ? 8.262 10.031 7.887 1.00 82.06 171 LEU A CA 1
ATOM 1317 C C . LEU A 1 171 ? 9.350 8.952 8.061 1.00 82.06 171 LEU A C 1
ATOM 1319 O O . LEU A 1 171 ? 9.114 7.791 7.750 1.00 82.06 171 LEU A O 1
ATOM 1323 N N . PRO A 1 172 ? 10.543 9.282 8.591 1.00 74.31 172 PRO A N 1
ATOM 1324 C CA . PRO A 1 172 ? 11.623 8.302 8.799 1.00 74.31 172 PRO A CA 1
ATOM 1325 C C . PRO A 1 172 ? 11.293 7.194 9.819 1.00 74.31 172 PRO A C 1
ATOM 1327 O O . PRO A 1 172 ? 11.960 6.162 9.860 1.00 74.31 172 PRO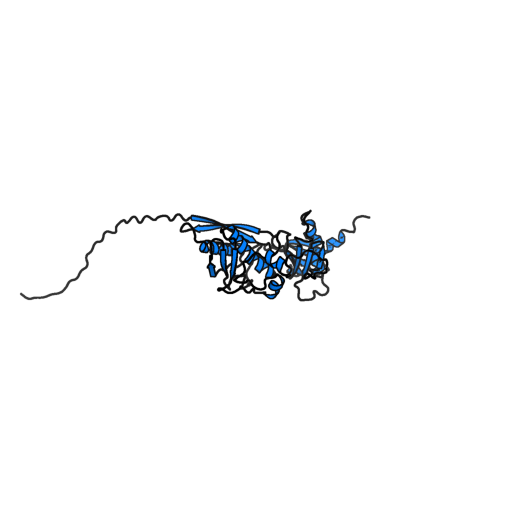 A O 1
ATOM 1330 N N . VAL A 1 173 ? 10.307 7.433 10.686 1.00 86.62 173 VAL A N 1
ATOM 1331 C CA . VAL A 1 173 ? 9.865 6.568 11.789 1.00 86.62 173 VAL A CA 1
ATOM 1332 C C . VAL A 1 173 ? 8.424 6.953 12.133 1.00 86.62 173 VAL A C 1
ATOM 1334 O O . VAL A 1 173 ? 8.100 8.137 12.069 1.00 86.62 173 VAL A O 1
ATOM 1337 N N . LEU A 1 174 ? 7.568 6.006 12.524 1.00 88.31 174 LEU A N 1
ATOM 1338 C CA . LEU A 1 174 ? 6.249 6.323 13.094 1.00 88.31 174 LEU A CA 1
ATOM 1339 C C . LEU A 1 174 ? 6.392 6.694 14.577 1.00 88.31 174 LEU A C 1
ATOM 1341 O O . LEU A 1 174 ? 6.773 5.820 15.365 1.00 88.31 174 LEU A O 1
ATOM 1345 N N . PRO A 1 175 ? 6.087 7.935 14.999 1.00 85.31 175 PRO A N 1
ATOM 1346 C CA . PRO A 1 175 ? 6.112 8.308 16.408 1.00 85.31 175 PRO A CA 1
ATOM 1347 C C . PRO A 1 175 ? 4.910 7.710 17.145 1.00 85.31 175 PRO A C 1
ATOM 1349 O O . PRO A 1 175 ? 3.780 7.791 16.675 1.00 85.31 175 PRO A O 1
ATOM 1352 N N . ILE A 1 176 ? 5.146 7.179 18.345 1.00 86.00 176 ILE A N 1
ATOM 1353 C CA . ILE A 1 176 ? 4.096 6.626 19.221 1.00 86.00 176 ILE A CA 1
ATOM 1354 C C . ILE A 1 176 ? 3.070 7.682 19.681 1.00 86.00 176 ILE A C 1
ATOM 1356 O O . ILE A 1 176 ? 1.940 7.350 20.028 1.00 86.00 176 ILE A O 1
ATOM 1360 N N . ASP A 1 177 ? 3.466 8.955 19.703 1.00 82.31 177 ASP A N 1
ATOM 1361 C CA . ASP A 1 177 ? 2.692 10.099 20.186 1.00 82.31 177 ASP A CA 1
ATOM 1362 C C . ASP A 1 177 ? 2.061 10.949 19.067 1.00 82.31 177 ASP A C 1
ATOM 1364 O O . ASP A 1 177 ? 1.353 11.915 19.361 1.00 82.31 177 ASP A O 1
ATOM 1368 N N . GLN A 1 178 ? 2.249 10.571 17.797 1.00 86.50 178 GLN A N 1
ATOM 1369 C CA . GLN A 1 178 ? 1.658 11.248 16.642 1.00 86.50 178 GLN A CA 1
ATOM 1370 C C . GLN A 1 178 ? 0.580 10.371 15.974 1.00 86.50 178 GLN A C 1
ATOM 1372 O O . GLN A 1 178 ? 0.854 9.211 15.662 1.00 86.50 178 GLN A O 1
ATOM 1377 N N . PRO A 1 179 ? -0.630 10.901 15.705 1.00 89.62 179 PRO A N 1
ATOM 1378 C CA . PRO A 1 179 ? -1.613 10.212 14.876 1.00 89.62 179 PRO A CA 1
ATOM 1379 C C . PRO A 1 179 ? -1.083 9.929 13.468 1.00 89.62 179 PRO A C 1
ATOM 1381 O O . PRO A 1 179 ? -0.408 10.761 12.857 1.00 89.62 179 PRO A O 1
ATOM 1384 N N . TYR A 1 180 ? -1.445 8.774 12.923 1.00 93.75 180 TYR A N 1
ATOM 1385 C CA . TYR A 1 180 ? -1.220 8.459 11.525 1.00 93.75 180 TYR A CA 1
ATOM 1386 C C . TYR A 1 180 ? -2.343 9.049 10.660 1.00 93.75 180 TYR A C 1
ATOM 1388 O O . TYR A 1 180 ? -3.453 8.518 10.590 1.00 93.75 180 TYR A O 1
ATOM 1396 N N . GLU A 1 181 ? -2.038 10.167 10.002 1.00 85.94 181 GLU A N 1
ATOM 1397 C CA . GLU A 1 181 ? -2.973 10.932 9.159 1.00 85.94 181 GLU A CA 1
ATOM 1398 C C . GLU A 1 181 ? -3.017 10.460 7.689 1.00 85.94 181 GLU A C 1
ATOM 1400 O O . GLU A 1 181 ? -3.652 11.096 6.848 1.00 85.94 181 GLU A O 1
ATOM 1405 N N . GLY A 1 182 ? -2.357 9.342 7.373 1.00 87.50 182 GLY A N 1
ATOM 1406 C CA . GLY A 1 182 ? -2.222 8.811 6.014 1.00 87.50 182 GLY A CA 1
ATOM 1407 C C . GLY A 1 182 ? -1.024 9.381 5.249 1.00 87.50 182 GLY A C 1
ATOM 1408 O O . GLY A 1 182 ? -0.558 10.493 5.511 1.00 87.50 182 GLY A O 1
ATOM 1409 N N . SER A 1 183 ? -0.513 8.622 4.283 1.00 84.31 183 SER A N 1
ATOM 1410 C CA . SER A 1 183 ? 0.688 8.956 3.496 1.00 84.31 183 SER A CA 1
ATOM 1411 C C . SER A 1 183 ? 0.657 10.352 2.849 1.00 84.31 183 SER A C 1
ATOM 1413 O O . SER A 1 183 ? 1.660 11.069 2.866 1.00 84.31 183 SER A O 1
ATOM 1415 N N . VAL A 1 184 ? -0.509 10.780 2.346 1.00 78.50 184 VAL A N 1
ATOM 1416 C CA . VAL A 1 184 ? -0.733 12.095 1.708 1.00 78.50 184 VAL A CA 1
ATOM 1417 C C . VAL A 1 184 ? -0.389 13.253 2.654 1.00 78.50 184 VAL A C 1
ATOM 1419 O O . VAL A 1 184 ? 0.178 14.269 2.236 1.00 78.50 184 VAL A O 1
ATOM 1422 N N . PHE A 1 185 ? -0.703 13.108 3.946 1.00 80.88 185 PHE A N 1
ATOM 1423 C CA . PHE A 1 185 ? -0.367 14.109 4.954 1.00 80.88 185 PHE A CA 1
ATOM 1424 C C . PHE A 1 185 ? 1.151 14.211 5.137 1.00 80.88 185 PHE A C 1
ATOM 1426 O O . PHE A 1 185 ? 1.700 15.310 5.107 1.00 80.88 185 PHE A O 1
ATOM 1433 N N . PHE A 1 186 ? 1.850 13.085 5.274 1.00 77.94 186 PHE A N 1
ATOM 1434 C CA . PHE A 1 186 ? 3.292 13.101 5.525 1.00 77.94 186 PHE A CA 1
ATOM 1435 C C . PHE A 1 186 ? 4.087 13.639 4.333 1.00 77.94 186 PHE A C 1
ATOM 1437 O O . PHE A 1 186 ? 4.930 14.516 4.526 1.00 77.94 186 PHE A O 1
ATOM 1444 N N . LEU A 1 187 ? 3.750 13.233 3.102 1.00 72.38 187 LEU A N 1
ATOM 1445 C CA . LEU A 1 187 ? 4.425 13.743 1.906 1.00 72.38 187 LEU A CA 1
ATOM 1446 C C . LEU A 1 187 ? 4.224 15.255 1.725 1.00 72.38 187 LEU A C 1
ATOM 1448 O O . LEU A 1 187 ? 5.185 15.973 1.448 1.00 72.38 187 LEU A O 1
ATOM 1452 N N . SER A 1 188 ? 3.006 15.767 1.941 1.00 66.81 188 SER A N 1
ATOM 1453 C CA . SER A 1 188 ? 2.735 17.212 1.842 1.00 66.81 188 SER A CA 1
ATOM 1454 C C . SER A 1 188 ? 3.480 18.053 2.892 1.00 66.81 188 SER A C 1
ATOM 1456 O O . SER A 1 188 ? 3.683 19.248 2.678 1.00 66.81 188 SER A O 1
ATOM 1458 N N . HIS A 1 189 ? 3.958 17.439 3.981 1.00 65.69 189 HIS A N 1
ATOM 1459 C CA . HIS A 1 189 ? 4.722 18.102 5.044 1.00 65.69 189 HIS A CA 1
ATOM 1460 C C . HIS A 1 189 ? 6.232 17.781 5.029 1.00 65.69 189 HIS A C 1
ATOM 1462 O O . HIS A 1 189 ? 7.001 18.462 5.714 1.00 65.69 189 HIS A O 1
ATOM 1468 N N . ALA A 1 190 ? 6.681 16.827 4.204 1.00 59.94 190 ALA A N 1
ATOM 1469 C CA . ALA A 1 190 ? 8.074 16.374 4.093 1.00 59.94 190 ALA A CA 1
ATOM 1470 C C . ALA A 1 190 ? 9.087 17.501 3.804 1.00 59.94 190 ALA A C 1
ATOM 1472 O O . ALA A 1 190 ? 10.242 17.431 4.220 1.00 59.94 190 ALA A O 1
ATOM 1473 N N . GLY A 1 191 ? 8.647 18.560 3.116 1.00 50.19 191 GLY A N 1
ATOM 1474 C CA . GLY A 1 191 ? 9.472 19.712 2.738 1.00 50.19 191 GLY A CA 1
ATOM 1475 C C . GLY A 1 191 ? 9.584 20.833 3.780 1.00 50.19 191 GLY A C 1
ATOM 1476 O O . GLY A 1 191 ? 10.261 21.825 3.515 1.00 50.19 191 GLY A O 1
ATOM 1477 N N . GLY A 1 192 ? 8.923 20.735 4.940 1.00 38.25 192 GLY A N 1
ATOM 1478 C CA . GLY A 1 192 ? 9.098 21.709 6.026 1.00 38.25 192 GLY A CA 1
ATOM 1479 C C . GLY A 1 192 ? 8.688 23.153 5.690 1.00 38.25 192 GLY A C 1
ATOM 1480 O O . GLY A 1 192 ? 9.354 24.098 6.116 1.00 38.25 192 GLY A O 1
ATOM 1481 N N . ARG A 1 193 ? 7.586 23.346 4.954 1.00 34.19 193 ARG A N 1
ATOM 1482 C CA . ARG A 1 193 ? 6.926 24.652 4.796 1.00 34.19 193 ARG A CA 1
ATOM 1483 C C . ARG A 1 193 ? 5.464 24.549 5.215 1.00 34.19 193 ARG A C 1
ATOM 1485 O O . ARG A 1 193 ? 4.635 24.041 4.470 1.00 34.19 193 ARG A O 1
ATOM 1492 N N . GLY A 1 194 ? 5.168 25.060 6.410 1.00 31.86 194 GLY A N 1
ATOM 1493 C CA . GLY A 1 194 ? 3.801 25.442 6.754 1.00 31.86 194 GLY A CA 1
ATOM 1494 C C . GLY A 1 194 ? 3.300 26.549 5.822 1.00 31.86 194 GLY A C 1
ATOM 1495 O O . GLY A 1 194 ? 4.086 27.157 5.095 1.00 31.86 194 GLY A O 1
ATOM 1496 N N . GLU A 1 195 ? 1.992 26.788 5.857 1.00 36.22 195 GLU A N 1
ATOM 1497 C CA . GLU A 1 195 ? 1.283 27.778 5.042 1.00 36.22 195 GLU A CA 1
ATOM 1498 C C . GLU A 1 195 ? 1.957 29.165 5.062 1.00 36.22 195 GLU A C 1
ATOM 1500 O O . GLU A 1 195 ? 1.708 29.970 5.955 1.00 36.22 195 GLU A O 1
ATOM 1505 N N . ASP A 1 196 ? 2.763 29.478 4.046 1.00 30.89 196 ASP A N 1
ATOM 1506 C CA . ASP A 1 196 ? 3.199 30.846 3.770 1.00 30.89 196 ASP A CA 1
ATOM 1507 C C . ASP A 1 196 ? 3.111 31.136 2.269 1.00 30.89 196 ASP A C 1
ATOM 1509 O O . ASP A 1 196 ? 3.760 30.530 1.413 1.00 30.89 196 ASP A O 1
ATOM 1513 N N . VAL A 1 197 ? 2.217 32.070 1.967 1.00 36.00 197 VAL A N 1
ATOM 1514 C CA . VAL A 1 197 ? 1.768 32.461 0.634 1.00 36.00 197 VAL A CA 1
ATOM 1515 C C . VAL A 1 197 ? 2.809 33.371 -0.032 1.00 36.00 197 VAL A C 1
ATOM 1517 O O . VAL A 1 197 ? 3.137 34.419 0.514 1.00 36.00 197 VAL A O 1
ATOM 1520 N N . LEU A 1 198 ? 3.215 33.015 -1.262 1.00 36.56 198 LEU A N 1
ATOM 1521 C CA . LEU A 1 198 ? 4.072 33.778 -2.198 1.00 36.56 198 LEU A CA 1
ATOM 1522 C C . LEU A 1 198 ? 5.555 33.955 -1.794 1.00 36.56 198 LEU A C 1
ATOM 1524 O O . LEU A 1 198 ? 5.893 34.835 -1.012 1.00 36.56 198 LEU A O 1
ATOM 1528 N N . ASP A 1 199 ? 6.467 33.271 -2.494 1.00 31.09 199 ASP A N 1
ATOM 1529 C CA . ASP A 1 199 ? 7.163 33.897 -3.636 1.00 31.09 199 ASP A CA 1
ATOM 1530 C C . ASP A 1 199 ? 7.802 32.833 -4.553 1.00 31.09 199 ASP A C 1
ATOM 1532 O O . ASP A 1 199 ? 8.076 31.700 -4.159 1.00 31.09 199 ASP A O 1
ATOM 1536 N N . SER A 1 200 ? 8.009 33.225 -5.802 1.00 48.09 200 SER A N 1
ATOM 1537 C CA . SER A 1 200 ? 8.589 32.468 -6.906 1.00 48.09 200 SER A CA 1
ATOM 1538 C C . SER A 1 200 ? 10.084 32.217 -6.671 1.00 48.09 200 SER A C 1
ATOM 1540 O O . SER A 1 200 ? 10.847 33.171 -6.530 1.00 48.09 200 SER A O 1
ATOM 1542 N N . GLY A 1 201 ? 10.541 30.963 -6.716 1.00 31.86 201 GLY A N 1
ATOM 1543 C CA . GLY A 1 201 ? 11.978 30.679 -6.665 1.00 31.86 201 GLY A CA 1
ATOM 1544 C C . GLY A 1 201 ? 12.331 29.207 -6.486 1.00 31.86 201 GLY A C 1
ATOM 1545 O O . GLY A 1 201 ? 12.318 28.725 -5.360 1.00 31.86 201 GLY A O 1
ATOM 1546 N N . ASP A 1 202 ? 12.664 28.554 -7.605 1.00 41.81 202 ASP A N 1
ATOM 1547 C CA . ASP A 1 202 ? 13.556 27.385 -7.735 1.00 41.81 202 ASP A CA 1
ATOM 1548 C C . ASP A 1 202 ? 13.624 26.444 -6.513 1.00 41.81 202 ASP A C 1
ATOM 1550 O O . ASP A 1 202 ? 14.494 26.556 -5.646 1.00 41.81 202 ASP A O 1
ATOM 1554 N N . GLY A 1 203 ? 12.686 25.494 -6.456 1.00 32.88 203 GLY A N 1
ATOM 1555 C CA . GLY A 1 203 ? 12.692 24.388 -5.501 1.00 32.88 203 GLY A CA 1
ATOM 1556 C C . GLY A 1 203 ? 13.061 23.085 -6.203 1.00 32.88 203 GLY A C 1
ATOM 1557 O O . GLY A 1 203 ? 12.239 22.536 -6.931 1.00 32.88 203 GLY A O 1
ATOM 1558 N N . ASP A 1 204 ? 14.282 22.606 -5.971 1.00 38.53 204 ASP A N 1
ATOM 1559 C CA . ASP A 1 204 ? 14.838 21.370 -6.536 1.00 38.53 204 ASP A CA 1
ATOM 1560 C C . ASP A 1 204 ? 14.179 20.125 -5.897 1.00 38.53 204 ASP A C 1
ATOM 1562 O O . ASP A 1 204 ? 14.693 19.506 -4.964 1.00 38.53 204 ASP A O 1
ATOM 1566 N N . LEU A 1 205 ? 12.958 19.818 -6.347 1.00 41.22 205 LEU A N 1
ATOM 1567 C CA . LEU A 1 205 ? 12.120 18.712 -5.877 1.00 41.22 205 LEU A CA 1
ATOM 1568 C C . LEU A 1 205 ? 12.549 17.378 -6.508 1.00 41.22 205 LEU A C 1
ATOM 1570 O O . LEU A 1 205 ? 11.823 16.863 -7.354 1.00 41.22 205 LEU A O 1
ATOM 1574 N N . MET A 1 206 ? 13.707 16.828 -6.104 1.00 44.75 206 MET A N 1
ATOM 1575 C CA . MET A 1 206 ? 14.173 15.463 -6.456 1.00 44.75 206 MET A CA 1
ATOM 1576 C C . MET A 1 206 ? 13.829 15.077 -7.909 1.00 44.75 206 MET A C 1
ATOM 1578 O O . MET A 1 206 ? 13.153 14.078 -8.165 1.00 44.75 206 MET A O 1
ATOM 1582 N N . GLY A 1 207 ? 14.196 15.961 -8.843 1.00 45.78 207 GLY A N 1
ATOM 1583 C CA . GLY A 1 207 ? 13.503 16.090 -10.121 1.00 45.78 207 GLY A CA 1
ATOM 1584 C C . GLY A 1 207 ? 13.661 14.879 -11.028 1.00 45.78 207 GLY A C 1
ATOM 1585 O O . GLY A 1 207 ? 14.663 14.763 -11.731 1.00 45.78 207 GLY A O 1
ATOM 1586 N N . GLY A 1 208 ? 12.639 14.020 -11.070 1.00 57.09 208 GLY A N 1
ATOM 1587 C CA . GLY A 1 208 ? 12.483 13.059 -12.157 1.00 57.09 208 GLY A CA 1
ATOM 1588 C C . GLY A 1 208 ? 12.473 13.797 -13.496 1.00 57.09 208 GLY A C 1
ATOM 1589 O O . GLY A 1 208 ? 11.838 14.846 -13.631 1.00 57.09 208 GLY A O 1
ATOM 1590 N N . GLU A 1 209 ? 13.191 13.274 -14.486 1.00 76.56 209 GLU A N 1
ATOM 1591 C CA . GLU A 1 209 ? 13.285 13.898 -15.800 1.00 76.56 209 GLU A CA 1
ATOM 1592 C C . GLU A 1 209 ? 11.891 13.985 -16.435 1.00 76.56 209 GLU A C 1
ATOM 1594 O O . GLU A 1 209 ? 11.105 13.033 -16.412 1.00 76.56 209 GLU A O 1
ATOM 1599 N N . GLN A 1 210 ? 11.546 15.153 -16.974 1.00 81.25 210 GLN A N 1
ATOM 1600 C CA . GLN A 1 210 ? 10.200 15.396 -17.477 1.00 81.25 210 GLN A CA 1
ATOM 1601 C C . GLN A 1 210 ? 10.022 14.807 -18.883 1.00 81.25 210 GLN A C 1
ATOM 1603 O O . GLN A 1 210 ? 10.677 15.235 -19.832 1.00 81.25 210 GLN A O 1
ATOM 1608 N N . ILE A 1 211 ? 9.076 13.877 -19.029 1.00 83.50 211 ILE A N 1
ATOM 1609 C CA . ILE A 1 211 ? 8.673 13.300 -20.322 1.00 83.50 211 ILE A CA 1
ATOM 1610 C C . ILE A 1 211 ? 7.606 14.178 -20.986 1.00 83.50 211 ILE A C 1
ATOM 1612 O O . ILE A 1 211 ? 7.642 14.430 -22.192 1.00 83.50 211 ILE A O 1
ATOM 1616 N N . ALA A 1 212 ? 6.630 14.631 -20.197 1.00 81.94 212 ALA A N 1
ATOM 1617 C CA . ALA A 1 212 ? 5.539 15.489 -20.641 1.00 81.94 212 ALA A CA 1
ATOM 1618 C C . ALA A 1 212 ? 5.027 16.361 -19.484 1.00 81.94 212 ALA A C 1
ATOM 1620 O O . ALA A 1 212 ? 5.441 16.218 -18.333 1.00 81.94 212 ALA A O 1
ATOM 1621 N N . GLU A 1 213 ? 4.106 17.280 -19.771 1.00 78.56 213 GLU A N 1
ATOM 1622 C CA . GLU A 1 213 ? 3.411 18.044 -18.733 1.00 78.56 213 GLU A CA 1
ATOM 1623 C C . GLU A 1 213 ? 2.686 17.085 -17.770 1.00 78.56 213 GLU A C 1
ATOM 1625 O O . GLU A 1 213 ? 1.793 16.346 -18.180 1.00 78.56 213 GLU A O 1
ATOM 1630 N N . GLY A 1 214 ? 3.127 17.050 -16.507 1.00 73.62 214 GLY A N 1
ATOM 1631 C CA . GLY A 1 214 ? 2.608 16.129 -15.490 1.00 73.62 214 GLY A CA 1
ATOM 1632 C C . GLY A 1 214 ? 3.121 14.687 -15.528 1.00 73.62 214 GLY A C 1
ATOM 1633 O O . GLY A 1 214 ? 2.615 13.858 -14.775 1.00 73.62 214 GLY A O 1
ATOM 1634 N N . VAL A 1 215 ? 4.101 14.367 -16.381 1.00 79.12 215 VAL A N 1
ATOM 1635 C CA . VAL A 1 215 ? 4.650 13.007 -16.512 1.00 79.12 215 VAL A CA 1
ATOM 1636 C C . VAL A 1 215 ? 6.165 13.035 -16.366 1.00 79.12 215 VAL A C 1
ATOM 1638 O O . VAL A 1 215 ? 6.866 13.654 -17.172 1.00 79.12 215 VAL A O 1
ATOM 1641 N N . PHE A 1 216 ? 6.658 12.330 -15.354 1.00 81.19 216 PHE A N 1
ATOM 1642 C CA . PHE A 1 216 ? 8.060 12.320 -14.944 1.00 81.19 216 PHE A CA 1
ATOM 1643 C C . PHE A 1 216 ? 8.615 10.893 -14.949 1.00 81.19 216 PHE A C 1
ATOM 1645 O O . PHE A 1 216 ? 7.872 9.926 -14.773 1.00 81.19 216 PHE A O 1
ATOM 1652 N N . THR A 1 217 ? 9.925 10.750 -15.129 1.00 81.25 217 THR A N 1
ATOM 1653 C CA . THR A 1 217 ? 10.625 9.465 -15.020 1.00 81.25 217 THR A CA 1
ATOM 1654 C C . THR A 1 217 ? 11.814 9.564 -14.084 1.00 81.25 217 THR A C 1
ATOM 1656 O O . THR A 1 217 ? 12.505 10.574 -14.010 1.00 81.25 217 THR A O 1
ATOM 1659 N N . ASN A 1 218 ? 12.078 8.476 -13.382 1.00 81.19 218 ASN A N 1
ATOM 1660 C CA . ASN A 1 218 ? 13.261 8.277 -12.561 1.00 81.19 218 ASN A CA 1
ATOM 1661 C C . ASN A 1 218 ? 13.777 6.846 -12.771 1.00 81.19 218 ASN A C 1
ATOM 1663 O O . ASN A 1 218 ? 13.082 5.979 -13.304 1.00 81.19 218 ASN A O 1
ATOM 1667 N N . SER A 1 219 ? 15.028 6.606 -12.389 1.00 78.81 219 SER A N 1
ATOM 1668 C CA . SER A 1 219 ? 15.664 5.295 -12.490 1.00 78.81 219 SER A CA 1
ATOM 1669 C C . SER A 1 219 ? 16.299 4.936 -11.158 1.00 78.81 219 SER A C 1
ATOM 1671 O O . SER A 1 219 ? 17.038 5.737 -10.591 1.00 78.81 219 SER A O 1
ATOM 1673 N N . LEU A 1 220 ? 16.013 3.727 -10.676 1.00 76.44 220 LEU A N 1
ATOM 1674 C CA . LEU A 1 220 ? 16.632 3.141 -9.486 1.00 76.44 220 LEU A CA 1
ATOM 1675 C C . LEU A 1 220 ? 17.861 2.281 -9.842 1.00 76.44 220 LEU A C 1
ATOM 1677 O O . LEU A 1 220 ? 18.484 1.685 -8.964 1.00 76.44 220 LEU A O 1
ATOM 1681 N N . LEU A 1 221 ? 18.226 2.203 -11.129 1.00 74.19 221 LEU A N 1
ATOM 1682 C CA . LEU A 1 221 ? 19.381 1.431 -11.581 1.00 74.19 221 LEU A CA 1
ATOM 1683 C C . LEU A 1 221 ? 20.690 2.071 -11.105 1.00 74.19 221 LEU A C 1
ATOM 1685 O O . LEU A 1 221 ? 20.964 3.242 -11.357 1.00 74.19 221 LEU A O 1
ATOM 1689 N N . THR A 1 222 ? 21.535 1.264 -10.467 1.00 55.91 222 THR A N 1
ATOM 1690 C CA . THR A 1 222 ? 22.841 1.685 -9.930 1.00 55.91 222 THR A CA 1
ATOM 1691 C C . THR A 1 222 ? 24.005 1.488 -10.910 1.00 55.91 222 THR A C 1
ATOM 1693 O O . THR A 1 222 ? 25.149 1.803 -10.580 1.00 55.91 222 THR A O 1
ATOM 1696 N N . SER A 1 223 ? 23.733 0.982 -12.117 1.00 56.12 223 SER A N 1
ATOM 1697 C CA . SER A 1 223 ? 24.722 0.680 -13.158 1.00 56.12 223 SER A CA 1
ATOM 1698 C C . SER A 1 223 ? 24.362 1.305 -14.505 1.00 56.12 223 SER A C 1
ATOM 1700 O O . SER A 1 223 ? 23.201 1.297 -14.909 1.00 56.12 223 SER A O 1
ATOM 1702 N N . ASP A 1 224 ? 25.385 1.780 -15.214 1.00 59.28 224 ASP A N 1
ATOM 1703 C CA . ASP A 1 224 ? 25.308 2.280 -16.590 1.00 59.28 224 ASP A CA 1
ATOM 1704 C C . ASP A 1 224 ? 24.836 1.165 -17.557 1.00 59.28 224 ASP A C 1
ATOM 1706 O O . ASP A 1 224 ? 25.444 0.089 -17.560 1.00 59.28 224 ASP A O 1
ATOM 1710 N N . PRO A 1 225 ? 23.775 1.380 -18.363 1.00 65.06 225 PRO A N 1
ATOM 1711 C CA . PRO A 1 225 ? 23.283 0.395 -19.328 1.00 65.06 225 PRO A CA 1
ATOM 1712 C C . PRO A 1 225 ? 24.172 0.225 -20.574 1.00 65.06 225 PRO A C 1
ATOM 1714 O O . PRO A 1 225 ? 23.913 -0.673 -21.380 1.00 65.06 225 PRO A O 1
ATOM 1717 N N . GLY A 1 226 ? 25.209 1.051 -20.753 1.00 71.31 226 GLY A N 1
ATOM 1718 C CA . GLY A 1 226 ? 26.117 0.988 -21.899 1.00 71.31 226 GLY A CA 1
ATOM 1719 C C . GLY A 1 226 ? 25.473 1.474 -23.201 1.00 71.31 226 GLY A C 1
ATOM 1720 O O . GLY A 1 226 ? 24.677 2.407 -23.199 1.00 71.31 226 GLY A O 1
ATOM 1721 N N . ASP A 1 227 ? 25.800 0.830 -24.326 1.00 77.56 227 ASP A N 1
ATOM 1722 C CA . ASP A 1 227 ? 25.343 1.219 -25.677 1.00 77.56 227 ASP A CA 1
ATOM 1723 C C . ASP A 1 227 ? 23.854 0.879 -25.973 1.00 77.56 227 ASP A C 1
ATOM 1725 O O . ASP A 1 227 ? 23.442 0.827 -27.133 1.00 77.56 227 ASP A O 1
ATOM 1729 N N . ASN A 1 228 ? 23.044 0.619 -24.942 1.00 84.00 228 ASN A N 1
ATOM 1730 C CA . ASN A 1 228 ? 21.626 0.260 -25.046 1.00 84.00 228 ASN A CA 1
ATOM 1731 C C . ASN A 1 228 ? 20.702 1.495 -25.021 1.00 84.00 228 ASN A C 1
ATOM 1733 O O . ASN A 1 228 ? 21.138 2.626 -2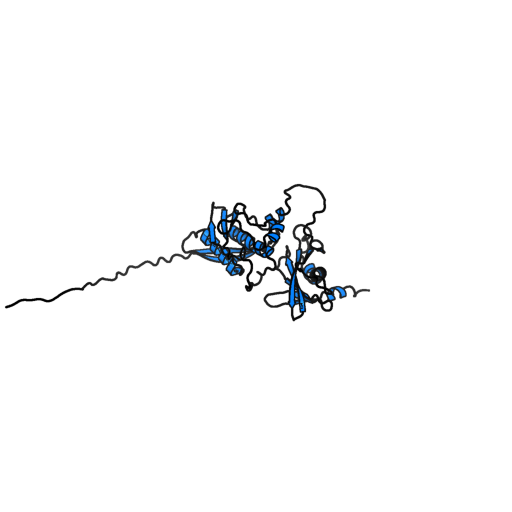4.802 1.00 84.00 228 ASN A O 1
ATOM 1737 N N . LEU A 1 229 ? 19.395 1.283 -25.214 1.00 88.44 229 LEU A N 1
ATOM 1738 C CA . LEU A 1 229 ? 18.376 2.310 -24.959 1.00 88.44 229 LEU A CA 1
ATOM 1739 C C . LEU A 1 229 ? 18.497 2.815 -23.510 1.00 88.44 229 LEU A C 1
ATOM 1741 O O . LEU A 1 229 ? 18.676 2.002 -22.606 1.00 88.44 229 LEU A O 1
ATOM 1745 N N . THR A 1 230 ? 18.378 4.120 -23.249 1.00 88.25 230 THR A N 1
ATOM 1746 C CA . THR A 1 230 ? 18.429 4.623 -21.862 1.00 88.25 230 THR A CA 1
ATOM 1747 C C . THR A 1 230 ? 17.104 4.366 -21.123 1.00 88.25 230 THR A C 1
ATOM 1749 O O . THR A 1 230 ? 16.058 4.257 -21.771 1.00 88.25 230 THR A O 1
ATOM 1752 N N . PRO A 1 231 ? 17.085 4.318 -19.774 1.00 86.88 231 PRO A N 1
ATOM 1753 C CA . PRO A 1 231 ? 15.837 4.256 -19.010 1.00 86.88 231 PRO A CA 1
ATOM 1754 C C . PRO A 1 231 ? 14.891 5.426 -19.317 1.00 86.88 231 PRO A C 1
ATOM 1756 O O . PRO A 1 231 ? 13.682 5.224 -19.415 1.00 86.88 231 PRO A O 1
ATOM 1759 N N . PHE A 1 232 ? 15.439 6.628 -19.545 1.00 86.88 232 PHE A N 1
ATOM 1760 C CA . PHE A 1 232 ? 14.675 7.812 -19.945 1.00 86.88 232 PHE A CA 1
ATOM 1761 C C . PHE A 1 232 ? 14.002 7.630 -21.313 1.00 86.88 232 PHE A C 1
ATOM 1763 O O . PHE A 1 232 ? 12.810 7.910 -21.463 1.00 86.88 232 PHE A O 1
ATOM 1770 N N . ASP A 1 233 ? 14.737 7.130 -22.312 1.00 89.69 233 ASP A N 1
ATOM 1771 C CA . ASP A 1 233 ? 14.199 6.886 -23.654 1.00 89.69 233 ASP A CA 1
ATOM 1772 C C . ASP A 1 233 ? 13.166 5.750 -23.648 1.00 89.69 233 ASP A C 1
ATOM 1774 O O . ASP A 1 233 ? 12.145 5.834 -24.332 1.00 89.69 233 ASP A O 1
ATOM 1778 N N . ALA A 1 234 ? 13.390 4.709 -22.840 1.00 90.94 234 ALA A N 1
ATOM 1779 C CA . ALA A 1 234 ? 12.447 3.613 -22.641 1.00 90.94 234 ALA A CA 1
ATOM 1780 C C . ALA A 1 234 ? 11.132 4.097 -22.007 1.00 90.94 234 ALA A C 1
ATOM 1782 O O . ALA A 1 234 ? 10.053 3.786 -22.516 1.00 90.94 234 ALA A O 1
ATOM 1783 N N . ALA A 1 235 ? 11.210 4.910 -20.949 1.00 89.56 235 ALA A N 1
ATOM 1784 C CA . ALA A 1 235 ? 10.053 5.521 -20.299 1.00 89.56 235 ALA A CA 1
ATOM 1785 C C . ALA A 1 235 ? 9.317 6.506 -21.225 1.00 89.56 235 ALA A C 1
ATOM 1787 O O . ALA A 1 235 ? 8.091 6.451 -21.354 1.00 89.56 235 ALA A O 1
ATOM 1788 N N . SER A 1 236 ? 10.060 7.348 -21.950 1.00 89.75 236 SER A N 1
ATOM 1789 C CA . SER A 1 236 ? 9.522 8.277 -22.953 1.00 89.75 236 SER A CA 1
ATOM 1790 C C . SER A 1 236 ? 8.835 7.551 -24.112 1.00 89.75 236 SER A C 1
ATOM 1792 O O . SER A 1 236 ? 7.775 7.972 -24.588 1.00 89.75 236 SER A O 1
ATOM 1794 N N . GLY A 1 237 ? 9.414 6.439 -24.564 1.00 90.06 237 GLY A N 1
ATOM 1795 C CA . GLY A 1 237 ? 8.839 5.569 -25.580 1.00 90.06 237 GLY A CA 1
ATOM 1796 C C . GLY A 1 237 ? 7.558 4.892 -25.098 1.00 90.06 237 GLY A C 1
ATOM 1797 O O . GLY A 1 237 ? 6.535 4.977 -25.777 1.00 90.06 237 GLY A O 1
ATOM 1798 N N . LEU A 1 238 ? 7.583 4.283 -23.907 1.00 91.31 238 LEU A N 1
ATOM 1799 C CA . LEU A 1 238 ? 6.414 3.663 -23.276 1.00 91.31 238 LEU A CA 1
ATOM 1800 C C . LEU A 1 238 ? 5.258 4.660 -23.128 1.00 91.31 238 LEU A C 1
ATOM 1802 O O . LEU A 1 238 ? 4.117 4.343 -23.479 1.00 91.31 238 LEU A O 1
ATOM 1806 N N . TYR A 1 239 ? 5.553 5.876 -22.659 1.00 89.81 239 TYR A N 1
ATOM 1807 C CA . TYR A 1 239 ? 4.563 6.939 -22.541 1.00 89.81 239 TYR A CA 1
ATOM 1808 C C . TYR A 1 239 ? 3.863 7.210 -23.877 1.00 89.81 239 TYR A C 1
ATOM 1810 O O . TYR A 1 239 ? 2.633 7.169 -23.950 1.00 89.81 239 TYR A O 1
ATOM 1818 N N . ASN A 1 240 ? 4.640 7.433 -24.942 1.00 90.19 240 ASN A N 1
ATOM 1819 C CA . ASN A 1 240 ? 4.109 7.765 -26.263 1.00 90.19 240 ASN A CA 1
ATOM 1820 C C . ASN A 1 240 ? 3.422 6.587 -26.971 1.00 90.19 240 ASN A C 1
ATOM 1822 O O . ASN A 1 240 ? 2.503 6.829 -27.749 1.00 90.19 240 ASN A O 1
ATOM 1826 N N . LEU A 1 241 ? 3.847 5.343 -26.725 1.00 89.62 241 LEU A N 1
ATOM 1827 C CA . LEU A 1 241 ? 3.254 4.148 -27.335 1.00 89.62 241 LEU A CA 1
A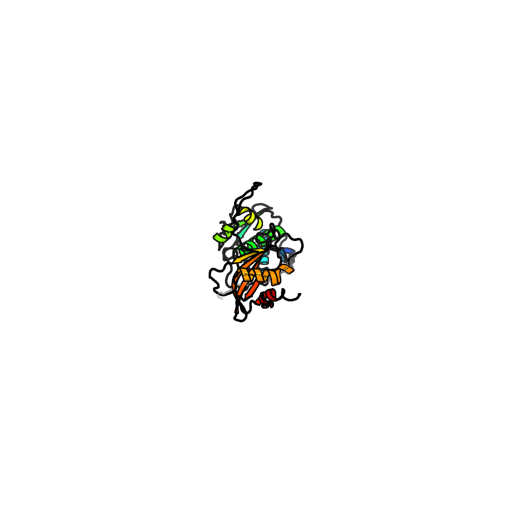TOM 1828 C C . LEU A 1 241 ? 1.962 3.700 -26.640 1.00 89.62 241 LEU A C 1
ATOM 1830 O O . LEU A 1 241 ? 1.066 3.187 -27.307 1.00 89.62 241 LEU A O 1
ATOM 1834 N N . VAL A 1 242 ? 1.882 3.828 -25.310 1.00 87.19 242 VAL A N 1
ATOM 1835 C CA . VAL A 1 242 ? 0.868 3.114 -24.514 1.00 87.19 242 VAL A CA 1
ATOM 1836 C C . VAL A 1 242 ? 0.060 4.010 -23.585 1.00 87.19 242 VAL A C 1
ATOM 1838 O O . VAL A 1 242 ? -1.144 3.796 -23.454 1.00 87.19 242 VAL A O 1
ATOM 1841 N N . LEU A 1 243 ? 0.694 4.949 -22.880 1.00 85.00 243 LEU A N 1
ATOM 1842 C CA . LEU A 1 243 ? 0.054 5.629 -21.745 1.00 85.00 243 LEU A CA 1
ATOM 1843 C C . LEU A 1 243 ? -0.680 6.903 -22.163 1.00 85.00 243 LEU A C 1
ATOM 1845 O O . LEU A 1 243 ? -1.793 7.144 -21.702 1.00 85.00 243 LEU A O 1
ATOM 1849 N N . LYS A 1 244 ? -0.089 7.678 -23.076 1.00 85.12 244 LYS A N 1
ATOM 1850 C CA . LYS A 1 244 ? -0.605 8.963 -23.563 1.00 85.12 244 LYS A CA 1
ATOM 1851 C C . LYS A 1 244 ? -2.064 8.896 -24.024 1.00 85.12 244 LYS A C 1
ATOM 1853 O O . LYS A 1 244 ? -2.869 9.730 -23.624 1.00 85.12 244 LYS A O 1
ATOM 1858 N N . ASP A 1 245 ? -2.413 7.879 -24.810 1.00 81.12 245 ASP A N 1
ATOM 1859 C CA . ASP A 1 245 ? -3.765 7.707 -25.363 1.00 81.12 245 ASP A CA 1
ATOM 1860 C C . ASP A 1 245 ? -4.761 7.089 -24.361 1.00 81.12 245 ASP A C 1
ATOM 1862 O O . ASP A 1 245 ? -5.959 7.018 -24.639 1.00 81.12 245 ASP A O 1
ATOM 1866 N N . LYS A 1 246 ? -4.285 6.651 -23.186 1.00 76.25 246 LYS A N 1
ATOM 1867 C CA . LYS A 1 246 ? -5.127 6.179 -22.077 1.00 76.25 246 LYS A CA 1
ATOM 1868 C C . LYS A 1 246 ? -5.423 7.274 -21.043 1.00 76.25 246 LYS A C 1
ATOM 1870 O O . LYS A 1 246 ? -6.254 7.043 -20.166 1.00 76.25 246 LYS A O 1
ATOM 1875 N N . LEU A 1 247 ? -4.751 8.429 -21.107 1.00 71.75 247 LEU A N 1
ATOM 1876 C CA . LEU A 1 247 ? -4.956 9.531 -20.161 1.00 71.75 247 LEU A CA 1
ATOM 1877 C C . LEU A 1 247 ? -6.386 10.086 -20.234 1.00 71.75 247 LEU A C 1
ATOM 1879 O O . LEU A 1 247 ? -6.995 10.175 -21.304 1.00 71.75 247 LEU A O 1
ATOM 1883 N N . VAL A 1 248 ? -6.922 10.500 -19.086 1.00 65.25 248 VAL A N 1
ATOM 1884 C CA . VAL A 1 248 ? -8.279 11.045 -18.995 1.00 65.25 248 VAL A CA 1
ATOM 1885 C C . VAL A 1 248 ? -8.281 12.487 -19.498 1.00 65.25 248 VAL A C 1
ATOM 1887 O O . VAL A 1 248 ? -7.615 13.367 -18.954 1.00 65.25 248 VAL A O 1
ATOM 1890 N N . SER A 1 249 ? -9.055 12.738 -20.553 1.00 60.34 249 SER A N 1
ATOM 1891 C CA . SER A 1 249 ? -9.186 14.075 -21.136 1.00 60.34 249 SER A CA 1
ATOM 1892 C C . SER A 1 249 ? -9.807 15.055 -20.135 1.00 60.34 249 SER A C 1
ATOM 1894 O O . SER A 1 249 ? -10.925 14.841 -19.664 1.00 60.34 249 SER A O 1
ATOM 1896 N N . GLY A 1 250 ? -9.087 16.139 -19.841 1.00 59.34 250 GLY A N 1
ATOM 1897 C CA . GLY A 1 250 ? -9.500 17.179 -18.893 1.00 59.34 250 GLY A CA 1
ATOM 1898 C C . GLY A 1 250 ? -8.916 17.051 -17.482 1.00 59.34 250 GLY A C 1
ATOM 1899 O O . GLY A 1 250 ? -9.148 17.951 -16.679 1.00 59.34 250 GLY A O 1
ATOM 1900 N N . THR A 1 251 ? -8.150 15.998 -17.181 1.00 60.34 251 THR A N 1
ATOM 1901 C CA . THR A 1 251 ? -7.383 15.891 -15.929 1.00 60.34 251 THR A CA 1
ATOM 1902 C C . THR A 1 251 ? -6.089 16.704 -16.019 1.00 60.34 251 THR A C 1
ATOM 1904 O O . THR A 1 251 ? -5.347 16.583 -16.994 1.00 60.34 251 THR A O 1
ATOM 1907 N N . ASP A 1 252 ? -5.807 17.525 -15.001 1.00 64.12 252 ASP A N 1
ATOM 1908 C CA . ASP A 1 252 ? -4.550 18.273 -14.886 1.00 64.12 252 ASP A CA 1
ATOM 1909 C C . ASP A 1 252 ? -3.490 17.447 -14.142 1.00 64.12 252 ASP A C 1
ATOM 1911 O O . ASP A 1 252 ? -3.363 17.491 -12.918 1.00 64.12 252 ASP A O 1
ATOM 1915 N N . TYR A 1 253 ? -2.702 16.699 -14.911 1.00 65.00 253 TYR A N 1
ATOM 1916 C CA . TYR A 1 253 ? -1.569 15.937 -14.390 1.00 65.00 253 TYR A CA 1
ATOM 1917 C C . TYR A 1 253 ? -0.391 16.838 -13.954 1.00 65.00 253 TYR A C 1
ATOM 1919 O O . TYR A 1 253 ? 0.538 16.355 -13.314 1.00 65.00 253 TYR A O 1
ATOM 1927 N N . SER A 1 254 ? -0.387 18.142 -14.278 1.00 57.94 254 SER A N 1
ATOM 1928 C CA . SER A 1 254 ? 0.805 19.002 -14.168 1.00 57.94 254 SER A CA 1
ATOM 1929 C C . SER A 1 254 ? 1.228 19.366 -12.742 1.00 57.94 254 SER A C 1
ATOM 1931 O O . SER A 1 254 ? 2.394 19.714 -12.543 1.00 57.94 254 SER A O 1
ATOM 1933 N N . LYS A 1 255 ? 0.301 19.347 -11.769 1.00 54.50 255 LYS A N 1
ATOM 1934 C CA . LYS A 1 255 ? 0.512 19.955 -10.435 1.00 54.50 255 LYS A CA 1
ATOM 1935 C C . LYS A 1 255 ? -0.065 19.194 -9.250 1.00 54.50 255 LYS A C 1
ATOM 1937 O O . LYS A 1 255 ? 0.606 19.105 -8.230 1.00 54.50 255 LYS A O 1
ATOM 1942 N N . GLU A 1 256 ? -1.291 18.689 -9.351 1.00 55.59 256 GLU A N 1
ATOM 1943 C CA . GLU A 1 256 ? -1.971 18.050 -8.209 1.00 55.59 256 GLU A CA 1
ATOM 1944 C C . GLU A 1 256 ? -1.886 16.518 -8.254 1.00 55.59 256 GLU A C 1
ATOM 1946 O O . GLU A 1 256 ? -2.015 15.859 -7.225 1.00 55.59 256 GLU A O 1
ATOM 1951 N N . GLN A 1 257 ? -1.689 15.944 -9.447 1.00 63.03 257 GLN A N 1
ATOM 1952 C CA . GLN A 1 257 ? -1.839 14.510 -9.709 1.00 63.03 257 GLN A CA 1
ATOM 1953 C C . GLN A 1 257 ? -0.827 13.989 -10.757 1.00 63.03 257 GLN A C 1
ATOM 1955 O O . GLN A 1 257 ? -1.244 13.486 -11.803 1.00 63.03 257 GLN A O 1
ATOM 1960 N N . PRO A 1 258 ? 0.495 14.122 -10.528 1.00 69.69 258 PRO A N 1
ATOM 1961 C CA . PRO A 1 258 ? 1.513 13.678 -11.482 1.00 69.69 258 PRO A CA 1
ATOM 1962 C C . PRO A 1 258 ? 1.507 12.159 -11.707 1.00 69.69 258 PRO A C 1
ATOM 1964 O O . PRO A 1 258 ? 1.062 11.380 -10.860 1.00 69.69 258 PRO A O 1
ATOM 1967 N N . ILE A 1 259 ? 2.040 11.746 -12.858 1.00 77.56 259 ILE A N 1
ATOM 1968 C CA . ILE A 1 259 ? 2.318 10.349 -13.208 1.00 77.56 259 ILE A CA 1
ATOM 1969 C C . ILE A 1 259 ? 3.829 10.129 -13.180 1.00 77.56 259 ILE A C 1
ATOM 1971 O O . ILE A 1 259 ? 4.583 10.913 -13.765 1.00 77.56 259 ILE A O 1
ATOM 1975 N N . PHE A 1 260 ? 4.256 9.029 -12.565 1.00 78.94 260 PHE A N 1
ATOM 1976 C CA . PHE A 1 260 ? 5.651 8.600 -12.555 1.00 78.94 260 PHE A CA 1
ATOM 1977 C C . PHE A 1 260 ? 5.828 7.308 -13.348 1.00 78.94 260 PHE A C 1
ATOM 1979 O O . PHE A 1 260 ? 5.030 6.375 -13.236 1.00 78.94 260 PHE A O 1
ATOM 1986 N N . ILE A 1 261 ? 6.885 7.275 -14.158 1.00 85.00 261 ILE A N 1
ATOM 1987 C CA . ILE A 1 261 ? 7.363 6.092 -14.873 1.00 85.00 261 ILE A CA 1
ATOM 1988 C C . ILE A 1 261 ? 8.717 5.726 -14.269 1.00 85.00 261 ILE A C 1
ATOM 1990 O O . ILE A 1 261 ? 9.741 6.309 -14.617 1.00 85.00 261 ILE A O 1
ATOM 1994 N N . THR A 1 262 ? 8.722 4.793 -13.324 1.00 82.06 262 THR A N 1
ATOM 1995 C CA . THR A 1 262 ? 9.920 4.438 -12.557 1.00 82.06 262 THR A CA 1
ATOM 1996 C C . THR A 1 262 ? 10.603 3.234 -13.183 1.00 82.06 262 THR A C 1
ATOM 1998 O O . THR A 1 262 ? 10.030 2.144 -13.198 1.00 82.06 262 THR A O 1
ATOM 2001 N N . CYS A 1 263 ? 11.849 3.376 -13.637 1.00 82.62 263 CYS A N 1
ATOM 2002 C CA . CYS A 1 263 ? 12.681 2.220 -13.964 1.00 82.62 263 CYS A CA 1
ATOM 2003 C C . CYS A 1 263 ? 13.168 1.562 -12.669 1.00 82.62 263 CYS A C 1
ATOM 2005 O O . CYS A 1 263 ? 14.140 2.013 -12.061 1.00 82.62 263 CYS A O 1
ATOM 2007 N N . VAL A 1 264 ? 12.462 0.514 -12.235 1.00 80.56 264 VAL A N 1
ATOM 2008 C CA . VAL A 1 264 ? 12.681 -0.138 -10.935 1.00 80.56 264 VAL A CA 1
ATOM 2009 C C . VAL A 1 264 ? 13.765 -1.213 -10.980 1.00 80.56 264 VAL A C 1
ATOM 2011 O O . VAL A 1 264 ? 14.457 -1.408 -9.986 1.00 80.56 264 VAL A O 1
ATOM 2014 N N . ASN A 1 265 ? 13.927 -1.922 -12.103 1.00 81.25 265 ASN A N 1
ATOM 2015 C CA . ASN A 1 265 ? 14.901 -3.012 -12.223 1.00 81.25 265 ASN A CA 1
ATOM 2016 C C . ASN A 1 265 ? 15.197 -3.374 -13.693 1.00 81.25 265 ASN A C 1
ATOM 2018 O O . ASN A 1 265 ? 14.538 -2.886 -14.610 1.00 81.25 265 ASN A O 1
ATOM 2022 N N . VAL A 1 266 ? 16.148 -4.283 -13.910 1.00 85.88 266 VAL A N 1
ATOM 2023 C CA . VAL A 1 266 ? 16.313 -5.046 -15.155 1.00 85.88 266 VAL A CA 1
ATOM 2024 C C . VAL A 1 266 ? 15.737 -6.452 -14.963 1.00 85.88 266 VAL A C 1
ATOM 2026 O O . VAL A 1 266 ? 15.911 -7.073 -13.917 1.00 85.88 266 VAL A O 1
ATOM 2029 N N . THR A 1 267 ? 15.044 -6.965 -15.976 1.00 84.38 267 THR A N 1
ATOM 2030 C CA . THR A 1 267 ? 14.472 -8.319 -16.015 1.00 84.38 267 THR A CA 1
ATOM 2031 C C . THR A 1 267 ? 14.794 -9.005 -17.345 1.00 84.38 267 THR A C 1
ATOM 2033 O O . THR A 1 267 ? 15.263 -8.357 -18.277 1.00 84.38 267 THR A O 1
ATOM 2036 N N . ALA A 1 268 ? 14.546 -10.313 -17.450 1.00 86.50 268 ALA A N 1
ATOM 2037 C CA . ALA A 1 268 ? 14.773 -11.084 -18.670 1.00 86.50 268 ALA A CA 1
ATOM 2038 C C . ALA A 1 268 ? 13.462 -11.676 -19.216 1.00 86.50 268 ALA A C 1
ATOM 2040 O O . ALA A 1 268 ? 12.900 -12.602 -18.626 1.00 86.50 268 ALA A O 1
ATOM 2041 N N . ILE A 1 269 ? 12.987 -11.178 -20.361 1.00 84.31 269 ILE A N 1
ATOM 2042 C CA . ILE A 1 269 ? 11.775 -11.655 -21.042 1.00 84.31 269 ILE A CA 1
ATOM 2043 C C . ILE A 1 269 ? 12.172 -12.416 -22.311 1.00 84.31 269 ILE A C 1
ATOM 2045 O O . ILE A 1 269 ? 12.868 -11.889 -23.171 1.00 84.31 269 ILE A O 1
ATOM 2049 N N . GLU A 1 270 ? 11.766 -13.685 -22.421 1.00 85.25 270 GLU A N 1
ATOM 2050 C CA . GLU A 1 270 ? 12.100 -14.576 -23.556 1.00 85.25 270 GLU A CA 1
ATOM 2051 C C . GLU A 1 270 ? 13.612 -14.672 -23.880 1.00 85.25 270 GLU A C 1
ATOM 2053 O O . GLU A 1 270 ? 14.010 -14.987 -25.000 1.00 85.25 270 GLU A O 1
ATOM 2058 N N . GLY A 1 271 ? 14.472 -14.440 -22.881 1.00 83.00 271 GLY A N 1
ATOM 2059 C CA . GLY A 1 271 ? 15.931 -14.439 -23.033 1.00 83.00 271 GLY A CA 1
ATOM 2060 C C . GLY A 1 271 ? 16.529 -13.110 -23.508 1.00 83.00 271 GLY A C 1
ATOM 2061 O O . GLY A 1 271 ? 17.737 -13.051 -23.723 1.00 83.00 271 GLY A O 1
ATOM 2062 N N . LYS A 1 272 ? 15.715 -12.058 -23.645 1.00 86.25 272 LYS A N 1
ATOM 2063 C CA . LYS A 1 272 ? 16.162 -10.673 -23.821 1.00 86.25 272 LYS A CA 1
ATOM 2064 C C . LYS A 1 272 ? 16.155 -9.929 -22.501 1.00 86.25 272 LYS A C 1
ATOM 2066 O O . LYS A 1 272 ? 15.253 -10.136 -21.695 1.00 86.25 272 LYS A O 1
ATOM 2071 N N . GLU A 1 273 ? 17.109 -9.032 -22.308 1.00 88.62 273 GLU A N 1
ATOM 2072 C CA . GLU A 1 273 ? 17.100 -8.129 -21.161 1.00 88.62 273 GLU A CA 1
ATOM 2073 C C . GLU A 1 273 ? 16.168 -6.935 -21.421 1.00 88.62 273 GLU A C 1
ATOM 2075 O O . GLU A 1 273 ? 16.043 -6.446 -22.545 1.00 88.62 273 GLU A O 1
ATOM 2080 N N . CYS A 1 274 ? 15.452 -6.498 -20.389 1.00 90.75 274 CYS A N 1
ATOM 2081 C CA . CYS A 1 274 ? 14.446 -5.447 -20.469 1.00 90.75 274 CYS A CA 1
ATOM 2082 C C . CYS A 1 274 ? 14.476 -4.586 -19.205 1.00 90.75 274 CYS A C 1
ATOM 2084 O O . CYS A 1 274 ? 14.638 -5.112 -18.103 1.00 90.75 274 CYS A O 1
ATOM 2086 N N . TYR A 1 275 ? 14.214 -3.286 -19.331 1.00 90.06 275 TYR A N 1
ATOM 2087 C CA . TYR A 1 275 ? 13.867 -2.459 -18.177 1.00 90.06 275 TYR A CA 1
ATOM 2088 C C . TYR A 1 275 ? 12.474 -2.813 -17.691 1.00 90.06 275 TYR A C 1
ATOM 2090 O O . TYR A 1 275 ? 11.538 -2.842 -18.489 1.00 90.06 275 TYR A O 1
ATOM 2098 N N . LEU A 1 276 ? 12.331 -3.022 -16.388 1.00 87.12 276 LEU A N 1
ATOM 2099 C CA . LEU A 1 276 ? 11.041 -3.086 -15.726 1.00 87.12 276 LEU A CA 1
ATOM 2100 C C . LEU A 1 276 ? 10.643 -1.665 -15.307 1.00 87.12 276 LEU A C 1
ATOM 2102 O O . LEU A 1 276 ? 11.277 -1.060 -14.440 1.00 87.12 276 LEU A O 1
ATOM 2106 N N . LEU A 1 277 ? 9.614 -1.131 -15.961 1.00 86.31 277 LEU A N 1
ATOM 2107 C CA . LEU A 1 277 ? 9.062 0.200 -15.734 1.00 86.31 277 LEU A CA 1
ATOM 2108 C C . LEU A 1 277 ? 7.744 0.077 -14.962 1.00 86.31 277 LEU A C 1
ATOM 2110 O O . LEU A 1 277 ? 6.787 -0.494 -15.481 1.00 86.31 277 LEU A O 1
ATOM 2114 N N . SER A 1 278 ? 7.686 0.617 -13.747 1.00 81.94 278 SER A N 1
ATOM 2115 C CA . SER A 1 278 ? 6.464 0.696 -12.938 1.00 81.94 278 SER A CA 1
ATOM 2116 C C . SER A 1 278 ? 5.757 2.034 -13.163 1.00 81.94 278 SER A C 1
ATOM 2118 O O . SER A 1 278 ? 6.419 3.071 -13.238 1.00 81.94 278 SER A O 1
ATOM 2120 N N . ILE A 1 279 ? 4.425 2.017 -13.265 1.00 80.50 279 ILE A N 1
ATOM 2121 C CA . ILE A 1 279 ? 3.594 3.222 -13.400 1.00 80.50 279 ILE A CA 1
ATOM 2122 C C . ILE A 1 279 ? 2.871 3.505 -12.084 1.00 80.50 279 ILE A C 1
ATOM 2124 O O . ILE A 1 279 ? 2.133 2.651 -11.591 1.00 80.50 279 ILE A O 1
ATOM 2128 N N . SER A 1 280 ? 3.037 4.717 -11.550 1.00 66.62 280 SER A N 1
ATOM 2129 C CA . SER A 1 280 ? 2.361 5.183 -10.332 1.00 66.62 280 SER A CA 1
ATOM 2130 C C . SER A 1 280 ? 1.807 6.611 -10.470 1.00 66.62 280 SER A C 1
ATOM 2132 O O . SER A 1 280 ? 2.058 7.309 -11.458 1.00 66.62 280 SER A O 1
ATOM 2134 N N . GLY A 1 281 ? 1.000 7.029 -9.489 1.00 67.56 281 GLY A N 1
ATOM 2135 C CA . GLY A 1 281 ? 0.225 8.274 -9.504 1.00 67.56 281 GLY A CA 1
ATOM 2136 C C . GLY A 1 281 ? -1.268 8.029 -9.755 1.00 67.56 281 GLY A C 1
ATOM 2137 O O . GLY A 1 281 ? -1.766 6.916 -9.604 1.00 67.56 281 GLY A O 1
ATOM 2138 N N . VAL A 1 282 ? -2.007 9.062 -10.171 1.00 57.44 282 VAL A N 1
ATOM 2139 C CA . VAL A 1 282 ? -3.485 9.003 -10.316 1.00 57.44 282 VAL A CA 1
ATOM 2140 C C . VAL A 1 282 ? -3.949 8.276 -11.592 1.00 57.44 282 VAL A C 1
ATOM 2142 O O . VAL A 1 282 ? -5.141 8.177 -11.896 1.00 57.44 282 VAL A O 1
ATOM 2145 N N . PHE A 1 283 ? -3.019 7.685 -12.343 1.00 53.41 283 PHE A N 1
ATOM 2146 C CA . PHE A 1 283 ? -3.359 6.736 -13.394 1.00 53.41 283 PHE A CA 1
ATOM 2147 C C . PHE A 1 283 ? -3.825 5.404 -12.772 1.00 53.41 283 PHE A C 1
ATOM 2149 O O . PHE A 1 283 ? -3.053 4.466 -12.598 1.00 53.41 283 PHE A O 1
ATOM 2156 N N . ASN A 1 284 ? -5.107 5.349 -12.399 1.00 44.72 284 ASN A N 1
ATOM 2157 C CA . ASN A 1 284 ? -5.722 4.224 -11.697 1.00 44.72 284 ASN A CA 1
ATOM 2158 C C . ASN A 1 284 ? -5.754 2.937 -12.540 1.00 44.72 284 ASN A C 1
ATOM 2160 O O . ASN A 1 284 ? -6.715 2.689 -13.271 1.00 44.72 284 ASN A O 1
ATOM 2164 N N . THR A 1 285 ? -4.742 2.095 -12.344 1.00 41.69 285 THR A N 1
ATOM 2165 C CA . THR A 1 285 ? -4.783 0.640 -12.528 1.00 41.69 285 THR A CA 1
ATOM 2166 C C . THR A 1 285 ? -3.722 -0.002 -11.641 1.00 41.69 285 THR A C 1
ATOM 2168 O O . THR A 1 285 ? -2.606 0.517 -11.619 1.00 41.69 285 THR A O 1
ATOM 2171 N N . LYS A 1 286 ? -4.045 -1.139 -10.990 1.00 47.62 286 LYS A N 1
ATOM 2172 C CA . LYS A 1 286 ? -3.100 -2.088 -10.350 1.00 47.62 286 LYS A CA 1
ATOM 2173 C C . LYS A 1 286 ? -1.702 -1.968 -10.969 1.00 47.62 286 LYS A C 1
ATOM 2175 O O . LYS A 1 286 ? -1.604 -2.264 -12.160 1.00 47.62 286 LYS A O 1
ATOM 2180 N N . ALA A 1 287 ? -0.704 -1.514 -10.198 1.00 51.81 287 ALA A N 1
ATOM 2181 C CA . ALA A 1 287 ? 0.598 -1.023 -10.676 1.00 51.81 287 ALA A CA 1
ATOM 2182 C C . ALA A 1 287 ? 1.055 -1.713 -11.972 1.00 51.81 287 ALA A C 1
ATOM 2184 O O . ALA A 1 287 ? 1.554 -2.836 -11.957 1.00 51.81 287 ALA A O 1
ATOM 2185 N N . TRP A 1 288 ? 0.795 -1.070 -13.115 1.00 63.94 288 TRP A N 1
ATOM 2186 C CA . TRP A 1 288 ? 1.070 -1.687 -14.406 1.00 63.94 288 TRP A CA 1
ATOM 2187 C C . TRP A 1 288 ? 2.566 -1.648 -14.649 1.00 63.94 288 TRP A C 1
ATOM 2189 O O . TRP A 1 288 ? 3.123 -0.592 -14.942 1.00 63.94 288 TRP A O 1
ATOM 2199 N N . GLU A 1 289 ? 3.204 -2.806 -14.567 1.00 80.81 289 GLU A N 1
ATOM 2200 C CA . GLU A 1 289 ? 4.593 -2.932 -14.965 1.00 80.81 289 GLU A CA 1
ATOM 2201 C C . GLU A 1 289 ? 4.664 -3.182 -16.470 1.00 80.81 289 GLU A C 1
ATOM 2203 O O . GLU A 1 289 ? 3.959 -4.031 -17.028 1.00 80.81 289 GLU A O 1
ATOM 2208 N N . TYR A 1 290 ? 5.570 -2.474 -17.126 1.00 88.94 290 TYR A N 1
ATOM 2209 C CA . TYR A 1 290 ? 5.916 -2.715 -18.512 1.00 88.94 290 TYR A CA 1
ATOM 2210 C C . TYR A 1 290 ? 7.373 -3.144 -18.592 1.00 88.94 290 TYR A C 1
ATOM 2212 O O . TYR A 1 290 ? 8.241 -2.492 -18.015 1.00 88.94 290 TYR A O 1
ATOM 2220 N N . ALA A 1 291 ? 7.656 -4.214 -19.332 1.00 90.25 291 ALA A N 1
ATOM 2221 C CA . ALA A 1 291 ? 9.026 -4.523 -19.718 1.00 90.25 291 ALA A CA 1
ATOM 2222 C C . ALA A 1 291 ? 9.324 -3.875 -21.070 1.00 90.25 291 ALA A C 1
ATOM 2224 O O . ALA A 1 291 ? 8.625 -4.143 -22.049 1.00 90.25 291 ALA A O 1
ATOM 2225 N N . VAL A 1 292 ? 10.361 -3.043 -21.126 1.00 92.94 292 VAL A N 1
ATOM 2226 C CA . VAL A 1 292 ? 10.889 -2.479 -22.372 1.00 92.94 292 VAL A CA 1
ATOM 2227 C C . VAL A 1 292 ? 12.234 -3.131 -22.654 1.00 92.94 292 VAL A C 1
ATOM 2229 O O . VAL A 1 292 ? 13.210 -2.880 -21.951 1.00 92.94 292 VAL A O 1
ATOM 2232 N N . ASP A 1 293 ? 12.264 -3.983 -23.674 1.00 91.75 293 ASP A N 1
ATOM 2233 C CA . ASP A 1 293 ? 13.487 -4.507 -24.288 1.00 91.75 293 ASP A CA 1
ATOM 2234 C C . ASP A 1 293 ? 14.377 -3.320 -24.683 1.00 91.75 293 ASP A C 1
ATOM 2236 O O . ASP A 1 293 ? 13.928 -2.419 -25.393 1.00 91.75 293 ASP A O 1
ATOM 2240 N N . TYR A 1 294 ? 15.600 -3.268 -24.155 1.00 86.12 294 TYR A N 1
ATOM 2241 C CA . TYR A 1 294 ? 16.502 -2.129 -24.349 1.00 86.12 294 TYR A CA 1
ATOM 2242 C C . TYR A 1 294 ? 17.517 -2.328 -25.479 1.00 86.12 294 TYR A C 1
ATOM 2244 O O . TYR A 1 294 ? 18.312 -1.424 -25.749 1.00 86.12 294 TYR A O 1
ATOM 2252 N N . ASP A 1 295 ? 17.454 -3.465 -26.179 1.00 85.94 295 ASP A N 1
ATOM 2253 C CA . ASP A 1 295 ? 18.185 -3.674 -27.425 1.00 85.94 295 ASP A CA 1
ATOM 2254 C C . ASP A 1 295 ? 17.660 -2.703 -28.499 1.00 85.94 295 ASP A C 1
ATOM 2256 O O . ASP A 1 295 ? 16.466 -2.673 -28.838 1.00 85.94 295 ASP A O 1
ATOM 2260 N N . LEU A 1 296 ? 18.575 -1.898 -29.045 1.00 83.00 296 LEU A N 1
ATOM 2261 C CA . LEU A 1 296 ? 18.290 -0.895 -30.069 1.00 83.00 296 LEU A CA 1
ATOM 2262 C C . LEU A 1 296 ? 17.747 -1.494 -31.379 1.00 83.00 296 LEU A C 1
ATOM 2264 O O . LEU A 1 296 ? 17.106 -0.770 -32.143 1.00 83.00 296 LEU A O 1
ATOM 2268 N N . GLU A 1 297 ? 17.963 -2.786 -31.648 1.00 84.50 297 GLU A N 1
ATOM 2269 C CA . GLU A 1 297 ? 17.452 -3.468 -32.843 1.00 84.50 297 GLU A CA 1
ATOM 2270 C C . GLU A 1 297 ? 15.990 -3.937 -32.713 1.00 84.50 297 GLU A C 1
ATOM 2272 O O . GLU A 1 297 ? 15.368 -4.263 -33.731 1.00 84.50 297 GLU A O 1
ATOM 2277 N N . SER A 1 298 ? 15.402 -3.941 -31.508 1.00 84.81 298 SER A N 1
ATOM 2278 C CA . SER A 1 298 ? 14.036 -4.452 -31.292 1.00 84.81 298 SER A CA 1
ATOM 2279 C C . SER A 1 298 ? 13.095 -3.564 -30.479 1.00 84.81 298 SER A C 1
ATOM 2281 O O . SER A 1 298 ? 11.943 -3.393 -30.896 1.00 84.81 298 SER A O 1
ATOM 2283 N N . GLN A 1 299 ? 13.541 -3.008 -29.350 1.00 90.19 299 GLN A N 1
ATOM 2284 C CA . GLN A 1 299 ? 12.763 -2.103 -28.486 1.00 90.19 299 GLN A CA 1
ATOM 2285 C C . GLN A 1 299 ? 11.292 -2.523 -28.262 1.00 90.19 299 GLN A C 1
ATOM 2287 O O . GLN A 1 299 ? 10.357 -1.736 -28.444 1.00 90.19 299 GLN A O 1
ATOM 2292 N N . ILE A 1 300 ? 11.071 -3.805 -27.966 1.00 93.00 300 ILE A N 1
ATOM 2293 C CA . ILE A 1 300 ? 9.743 -4.391 -27.750 1.00 93.00 300 ILE A CA 1
ATOM 2294 C C . ILE A 1 300 ? 9.199 -3.995 -26.371 1.00 93.00 300 ILE A C 1
ATOM 2296 O O . ILE A 1 300 ? 9.915 -4.027 -25.374 1.00 93.00 300 ILE A O 1
ATOM 2300 N N . VAL A 1 301 ? 7.909 -3.662 -26.314 1.00 92.06 301 VAL A N 1
ATOM 2301 C CA . VAL A 1 301 ? 7.194 -3.315 -25.083 1.00 92.06 301 VAL A CA 1
ATOM 2302 C C . VAL A 1 301 ? 6.200 -4.417 -24.730 1.00 92.06 301 VAL A C 1
ATOM 2304 O O . VAL A 1 301 ? 5.308 -4.741 -25.521 1.00 92.06 301 VAL A O 1
ATOM 2307 N N . TYR A 1 302 ? 6.323 -4.947 -23.517 1.00 91.19 302 TYR A N 1
ATOM 2308 C CA . TYR A 1 302 ? 5.414 -5.920 -22.919 1.00 91.19 302 TYR A CA 1
ATOM 2309 C C . TYR A 1 302 ? 4.674 -5.299 -21.732 1.00 91.19 302 TYR A C 1
ATOM 2311 O O . TYR A 1 302 ? 5.259 -4.519 -20.991 1.00 91.19 302 TYR A O 1
ATOM 2319 N N . LEU A 1 303 ? 3.418 -5.688 -21.518 1.00 88.38 303 LEU A N 1
ATOM 2320 C CA . LEU A 1 303 ? 2.706 -5.535 -20.249 1.00 88.38 303 LEU A CA 1
ATOM 2321 C C . LEU A 1 303 ? 2.946 -6.810 -19.437 1.00 88.38 303 LEU A C 1
ATOM 2323 O O . LEU A 1 303 ? 2.733 -7.913 -19.952 1.00 88.38 303 LEU A O 1
ATOM 2327 N N . ILE A 1 304 ? 3.388 -6.667 -18.194 1.00 84.56 304 ILE A N 1
ATOM 2328 C CA . ILE A 1 304 ? 3.616 -7.796 -17.290 1.00 84.56 304 ILE A CA 1
ATOM 2329 C C . ILE A 1 304 ? 2.317 -8.130 -16.555 1.00 84.56 304 ILE A C 1
ATOM 2331 O O . ILE A 1 304 ? 1.531 -7.251 -16.204 1.00 84.56 304 ILE A O 1
ATOM 2335 N N . SER A 1 305 ? 2.062 -9.424 -16.361 1.00 75.19 305 SER A N 1
ATOM 2336 C CA . SER A 1 305 ? 0.960 -9.911 -15.532 1.00 75.19 305 SER A CA 1
ATOM 2337 C C . SER A 1 305 ? 1.286 -11.291 -14.971 1.00 75.19 305 SER A C 1
ATOM 2339 O O . SER A 1 305 ? 2.002 -12.067 -15.608 1.00 75.19 305 SER A O 1
ATOM 2341 N N . ASP A 1 306 ? 0.678 -11.654 -13.841 1.00 62.38 306 ASP A N 1
ATOM 2342 C CA . ASP A 1 306 ? 0.846 -12.984 -13.238 1.00 62.38 306 ASP A CA 1
ATOM 2343 C C . ASP A 1 306 ? 0.286 -14.125 -14.125 1.00 62.38 306 ASP A C 1
ATOM 2345 O O . ASP A 1 306 ? 0.595 -15.296 -13.913 1.00 62.38 306 ASP A O 1
ATOM 2349 N N . THR A 1 307 ? -0.501 -13.803 -15.164 1.00 70.38 307 THR A N 1
ATOM 2350 C CA . THR A 1 307 ? -0.990 -14.773 -16.168 1.00 70.38 307 THR A CA 1
ATOM 2351 C C . THR A 1 307 ? -0.058 -14.950 -17.374 1.00 70.38 307 THR A C 1
ATOM 2353 O O . THR A 1 307 ? -0.319 -15.791 -18.237 1.00 70.38 307 THR A O 1
ATOM 2356 N N . GLY A 1 308 ? 1.031 -14.179 -17.431 1.00 75.94 308 GLY A N 1
ATOM 2357 C CA . GLY A 1 308 ? 1.992 -14.140 -18.529 1.00 75.94 308 GLY A CA 1
ATOM 2358 C C . GLY A 1 308 ? 2.153 -12.740 -19.124 1.00 75.94 308 GLY A C 1
ATOM 2359 O O . GLY A 1 308 ? 1.301 -11.862 -18.967 1.00 75.94 308 GLY A O 1
ATOM 2360 N N . ASN A 1 309 ? 3.262 -12.541 -19.833 1.00 85.00 309 ASN A N 1
ATOM 2361 C CA . ASN A 1 309 ? 3.618 -11.251 -20.417 1.00 85.00 309 ASN A CA 1
ATOM 2362 C C . ASN A 1 309 ? 2.910 -11.064 -21.762 1.00 85.00 309 ASN A C 1
ATOM 2364 O O . ASN A 1 309 ? 2.993 -11.921 -22.643 1.00 85.00 309 ASN A O 1
ATOM 2368 N N . GLN A 1 310 ? 2.243 -9.928 -21.941 1.00 88.50 310 GLN A N 1
ATOM 2369 C CA . GLN A 1 310 ? 1.537 -9.593 -23.172 1.00 88.50 310 GLN A CA 1
ATOM 2370 C C . GLN A 1 310 ? 2.364 -8.613 -24.008 1.00 88.50 310 GLN A C 1
ATOM 2372 O O . GLN A 1 310 ? 2.697 -7.530 -23.541 1.00 88.50 310 GLN A O 1
ATOM 2377 N N . LEU A 1 311 ? 2.627 -8.942 -25.275 1.00 90.81 311 LEU A N 1
ATOM 2378 C CA . LEU A 1 311 ? 3.179 -7.992 -26.246 1.00 90.81 311 LEU A CA 1
ATOM 2379 C C . LEU A 1 311 ? 2.210 -6.814 -26.466 1.00 90.81 311 LEU A C 1
ATOM 2381 O O . LEU A 1 311 ? 1.055 -7.026 -26.840 1.00 90.81 311 LEU A O 1
ATOM 2385 N N . VAL A 1 312 ? 2.694 -5.584 -26.275 1.00 89.19 312 VAL A N 1
ATOM 2386 C CA . VAL A 1 312 ? 1.925 -4.340 -26.469 1.00 89.19 312 VAL A CA 1
ATOM 2387 C C . VAL A 1 312 ? 2.332 -3.619 -27.757 1.00 89.19 312 VAL A C 1
ATOM 2389 O O . VAL A 1 312 ? 1.471 -3.085 -28.451 1.00 89.19 312 VAL A O 1
ATOM 2392 N N . GLY A 1 313 ? 3.619 -3.637 -28.119 1.00 90.44 313 GLY A N 1
ATOM 2393 C CA . GLY A 1 313 ? 4.118 -3.049 -29.368 1.00 90.44 313 GLY A CA 1
ATOM 2394 C C . GLY A 1 313 ? 5.645 -2.954 -29.420 1.00 90.44 313 GLY A C 1
ATOM 2395 O O . GLY A 1 313 ? 6.336 -3.665 -28.695 1.00 90.44 313 GLY A O 1
ATOM 2396 N N . SER A 1 314 ? 6.176 -2.071 -30.269 1.00 92.12 314 SER A N 1
ATOM 2397 C CA . SER A 1 314 ? 7.606 -1.738 -30.342 1.00 92.12 314 SER A CA 1
ATOM 2398 C C . SER A 1 314 ? 7.794 -0.226 -30.455 1.00 92.12 314 SER A C 1
ATOM 2400 O O . SER A 1 314 ? 7.066 0.448 -31.189 1.00 92.12 314 SER A O 1
ATOM 2402 N N . LEU A 1 315 ? 8.798 0.312 -29.761 1.00 90.44 315 LEU A N 1
ATOM 2403 C CA . LEU A 1 315 ? 9.150 1.733 -29.832 1.00 90.44 315 LEU A CA 1
ATOM 2404 C C . LEU A 1 315 ? 9.672 2.127 -31.226 1.00 90.44 315 LEU A C 1
ATOM 2406 O O . LEU A 1 315 ? 9.465 3.259 -31.668 1.00 90.44 315 LEU A O 1
ATOM 2410 N N . LEU A 1 316 ? 10.241 1.175 -31.978 1.00 87.25 316 LEU A N 1
ATOM 2411 C CA . LEU A 1 316 ? 10.711 1.383 -33.353 1.00 87.25 316 LEU A CA 1
ATOM 2412 C C . LEU A 1 316 ? 9.583 1.747 -34.332 1.00 87.25 316 LEU A C 1
ATOM 2414 O O . LEU A 1 316 ? 9.853 2.290 -35.408 1.00 87.25 316 LEU A O 1
ATOM 2418 N N . ASP A 1 317 ? 8.324 1.452 -33.998 1.00 83.75 317 ASP A N 1
ATOM 2419 C CA . ASP A 1 317 ? 7.174 1.797 -34.835 1.00 83.75 317 ASP A CA 1
ATOM 2420 C C . ASP A 1 317 ? 6.717 3.254 -34.652 1.00 83.75 317 ASP A C 1
ATOM 2422 O O . ASP A 1 317 ? 6.219 3.852 -35.611 1.00 83.75 317 ASP A O 1
ATOM 2426 N N . LEU A 1 318 ? 7.004 3.884 -33.503 1.00 76.25 318 LEU A N 1
ATOM 2427 C CA . LEU A 1 318 ? 6.759 5.319 -33.281 1.00 76.25 318 LEU A CA 1
ATOM 2428 C C . LEU A 1 318 ? 7.505 6.180 -34.317 1.00 76.25 318 LEU A C 1
ATOM 2430 O O . LEU A 1 318 ? 6.950 7.130 -34.873 1.00 76.25 318 LEU A O 1
ATOM 2434 N N . GLY A 1 319 ? 8.743 5.802 -34.652 1.00 57.09 319 GLY A N 1
ATOM 2435 C CA . GLY A 1 319 ? 9.572 6.496 -35.643 1.00 57.09 319 GLY A CA 1
ATOM 2436 C C . GLY A 1 319 ? 9.087 6.377 -37.097 1.00 57.09 319 GLY A C 1
ATOM 2437 O O . GLY A 1 319 ? 9.564 7.114 -37.964 1.00 57.09 319 GLY A O 1
ATOM 2438 N N . LYS A 1 320 ? 8.141 5.475 -37.395 1.00 52.22 320 LYS A N 1
ATOM 2439 C CA . LYS A 1 320 ? 7.640 5.220 -38.762 1.00 52.22 320 LYS A CA 1
ATOM 2440 C C . LYS A 1 320 ? 6.387 6.037 -39.107 1.00 52.22 320 LYS A C 1
ATOM 2442 O O . LYS A 1 320 ? 6.100 6.216 -40.290 1.00 52.22 320 LYS A O 1
ATOM 2447 N N . GLY A 1 321 ? 5.682 6.582 -38.110 1.00 43.69 321 GLY A N 1
ATOM 2448 C CA . GLY A 1 321 ? 4.422 7.318 -38.298 1.00 43.69 321 GLY A CA 1
ATOM 2449 C C . GLY A 1 321 ? 4.534 8.613 -39.118 1.00 43.69 321 GLY A C 1
ATOM 2450 O O . GLY A 1 321 ? 3.607 8.965 -39.842 1.00 43.69 321 GLY A O 1
ATOM 2451 N N . ASN A 1 322 ? 5.689 9.287 -39.097 1.00 38.28 322 ASN A N 1
ATOM 2452 C CA . ASN A 1 322 ? 5.897 10.586 -39.760 1.00 38.28 322 ASN A CA 1
ATOM 2453 C C . ASN A 1 322 ? 6.376 10.497 -41.228 1.00 38.28 322 ASN A C 1
ATOM 2455 O O . ASN A 1 322 ? 7.008 11.426 -41.730 1.00 38.28 322 ASN A O 1
ATOM 2459 N N . LYS A 1 323 ? 6.110 9.388 -41.938 1.00 39.31 323 LYS A N 1
ATOM 2460 C CA . LYS A 1 323 ? 6.472 9.225 -43.366 1.00 39.31 323 LYS A CA 1
ATOM 2461 C C . LYS A 1 323 ? 5.325 8.777 -44.282 1.00 39.31 323 LYS A C 1
ATOM 2463 O O . LYS A 1 323 ? 5.575 8.106 -45.282 1.00 39.31 323 LYS A O 1
ATOM 2468 N N . ILE A 1 324 ? 4.082 9.181 -43.996 1.00 40.38 324 ILE A N 1
ATOM 2469 C CA . ILE A 1 324 ? 2.960 9.043 -44.947 1.00 40.38 324 ILE A CA 1
ATOM 2470 C C . ILE A 1 324 ? 2.065 10.300 -44.979 1.00 40.38 324 ILE A C 1
ATOM 2472 O O . ILE A 1 324 ? 0.926 10.254 -44.531 1.00 40.38 324 ILE A O 1
ATOM 2476 N N . SER A 1 325 ? 2.567 11.399 -45.558 1.00 33.38 325 SER A N 1
ATOM 2477 C CA . SER A 1 325 ? 1.806 12.299 -46.457 1.00 33.38 325 SER A CA 1
ATOM 2478 C C . SER A 1 325 ? 2.679 13.475 -46.929 1.00 33.38 325 SER A C 1
ATOM 2480 O O . SER A 1 325 ? 2.986 14.344 -46.120 1.00 33.38 325 SER A O 1
ATOM 2482 N N . GLU A 1 326 ? 3.024 13.453 -48.224 1.00 34.25 326 GLU A N 1
ATOM 2483 C CA . GLU A 1 326 ? 3.559 14.536 -49.095 1.00 34.25 326 GLU A CA 1
ATOM 2484 C C . GLU A 1 326 ? 4.660 15.478 -48.554 1.00 34.25 326 GLU A C 1
ATOM 2486 O O . GLU A 1 326 ? 4.350 16.492 -47.892 1.00 34.25 326 GLU A O 1
#

Nearest PDB structures (foldseek):
  3akn-assembly1_A  TM=4.820E-01  e=9.690E+00  Rattus norvegicus

Solvent-accessible surface area (backbone atoms only — not comparable to full-atom values): 19364 Å² total; per-residue (Å²): 133,82,87,78,92,87,89,86,83,90,90,87,87,88,77,83,82,74,88,70,78,72,73,76,71,76,65,70,69,41,71,48,78,41,53,42,34,51,28,55,31,65,43,39,96,64,31,50,70,48,79,46,81,48,74,47,83,28,80,52,88,79,69,54,69,54,60,52,54,49,54,51,30,52,48,47,20,74,68,39,66,49,45,54,42,64,74,51,62,47,65,92,45,86,41,34,39,40,41,24,40,31,66,82,7,34,67,43,60,41,86,72,98,69,80,69,37,94,77,54,73,71,93,48,71,64,58,43,44,32,27,56,52,32,13,50,51,50,21,47,48,70,68,41,81,35,84,43,40,28,46,24,31,89,88,34,55,36,62,46,80,55,33,71,65,29,39,73,42,43,48,42,49,42,50,62,90,44,71,64,78,44,46,42,53,34,43,74,50,39,80,75,66,76,100,72,86,85,82,91,73,92,74,91,68,81,73,45,53,74,71,47,89,23,30,29,32,48,70,67,66,93,66,86,76,69,98,42,55,47,69,66,58,47,44,46,37,47,36,71,76,61,46,62,89,67,57,65,89,88,66,68,28,66,81,86,41,44,35,40,37,33,31,66,46,78,45,72,60,97,86,40,57,18,41,32,31,38,44,46,51,49,70,81,55,69,68,49,35,30,36,34,31,31,48,83,90,59,28,38,32,29,41,58,49,98,91,52,73,41,84,74,52,42,52,68,55,67,77,56,69,89,75,80,79,136

Radius of gyration: 29.55 Å; Cα contacts (8 Å, |Δi|>4): 559; chains: 1; bounding box: 58×109×117 Å

Mean predicted aligned error: 16.28 Å

Secondary structure (DSSP, 8-state):
-----------------------------EEEEEEEEEE--TT-TT--EEEEEEEEEESSSSPPHHHHHHHHHHHHHHHHSS---EEEEEEEETTEEEEEE-TTSHHHH---SPPPPTT---SSHHHHHHHHHHHHHHHHHHHSS--EEEEEBTTB-EE-SSHHHHHHTT-SEE-TTS----HHHHHHHTT---S------------PEEEETTEEEEE---S---SS--HHHHHHHHIIIIIGGGSPTT--TTTTS-EEEEEEEEEEETTEEEEEEEEEESS-STT-EEEEE--TTT-EEEE--TT-PEEEEEGGGGGGGGGS--